Protein AF-A0A542YF50-F1 (afdb_monomer_lite)

Radius of gyration: 34.14 Å; chains: 1; bounding box: 87×31×97 Å

Sequence (195 aa):
MRNTECVEETNNENRAEIWAEWLQEMLDSKRWRQADLVNNSHGTVKRDRASKWLSGKESPSYRNAIVVANTLNVSHSSALRAAGFESDEIDQDHSRRLIAAQASIDNYVPPASAQRALAEFPDSILIGEILRRAHEREGVHPIKTLPAWGSLSNVVRD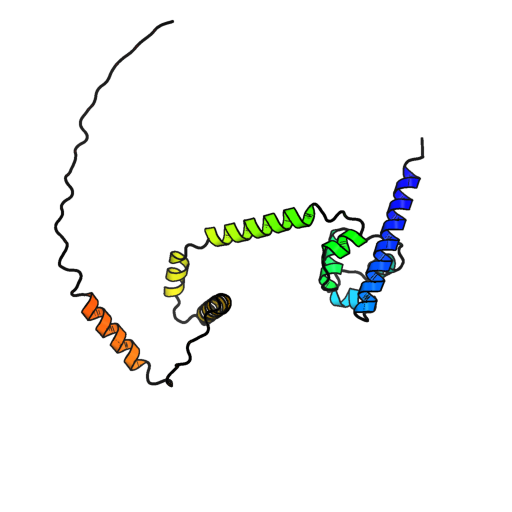IEDARERGSEATTKHAANEPRNITPGEIDGDQAGDDV

pLDDT: mean 70.31, std 21.18, range [35.34, 98.38]

Secondary structure (DSSP, 8-state):
---SHHHHHHHHHHHHHHHHHHHHHHHHHHT--HHHHHHHTTTSS-HHHHHHHHTTS-PPPHHHHHHHHHHHT--HHHHHHHTT---TTHHHHHHHHHHHHHHHHHHH--HHHHHHHHHT-TT-HHHHHHHHHHHHHTT-PPPS-------HHHHHHHHHHHHHHHHSSSSS----PPPP---------------

Structure (mmCIF, N/CA/C/O backbone):
data_AF-A0A542YF50-F1
#
_entry.id   AF-A0A542YF50-F1
#
loop_
_atom_site.group_PDB
_atom_site.id
_atom_site.type_symbol
_atom_site.label_atom_id
_atom_site.label_alt_id
_atom_site.label_comp_id
_atom_site.label_asym_id
_atom_site.label_entity_id
_atom_site.label_seq_id
_atom_site.pdbx_PDB_ins_code
_atom_site.Cartn_x
_atom_site.Cartn_y
_atom_site.Cartn_z
_atom_site.occupancy
_atom_site.B_iso_or_equiv
_atom_site.auth_seq_id
_atom_site.auth_comp_id
_atom_site.auth_asym_id
_atom_site.auth_atom_id
_atom_site.pdbx_PDB_model_num
ATOM 1 N N . MET A 1 1 ? 24.680 -5.815 29.681 1.00 46.00 1 MET A N 1
ATOM 2 C CA . MET A 1 1 ? 24.609 -5.273 28.308 1.00 46.00 1 MET A CA 1
ATOM 3 C C . MET A 1 1 ? 23.239 -5.627 27.723 1.00 46.00 1 MET A C 1
ATOM 5 O O . MET A 1 1 ? 23.108 -6.708 27.176 1.00 46.00 1 MET A O 1
ATOM 9 N N . ARG A 1 2 ? 22.206 -4.793 27.945 1.00 53.44 2 ARG A N 1
ATOM 10 C CA . ARG A 1 2 ? 20.807 -4.999 27.485 1.00 53.44 2 ARG A CA 1
ATOM 11 C C . ARG A 1 2 ? 20.154 -3.682 27.006 1.00 53.44 2 ARG A C 1
ATOM 13 O O . ARG A 1 2 ? 19.033 -3.384 27.384 1.00 53.44 2 ARG A O 1
ATOM 20 N N . ASN A 1 3 ? 20.878 -2.849 26.254 1.00 55.75 3 ASN A N 1
ATOM 21 C CA . ASN A 1 3 ? 20.379 -1.519 25.847 1.00 55.75 3 ASN A CA 1
ATOM 22 C C . ASN A 1 3 ? 20.051 -1.401 24.348 1.00 55.75 3 ASN A C 1
ATOM 24 O O . ASN A 1 3 ? 19.684 -0.320 23.905 1.00 55.75 3 ASN A O 1
ATOM 28 N N . THR A 1 4 ? 20.186 -2.472 23.563 1.00 58.19 4 THR A N 1
ATOM 29 C CA . THR A 1 4 ? 19.900 -2.440 22.118 1.00 58.19 4 THR A CA 1
ATOM 30 C C . THR A 1 4 ? 18.444 -2.758 21.777 1.00 58.19 4 THR A C 1
ATOM 32 O O . THR A 1 4 ? 17.965 -2.277 20.761 1.00 58.19 4 THR A O 1
ATOM 35 N N . GLU A 1 5 ? 17.708 -3.483 22.627 1.00 57.91 5 GLU A N 1
ATOM 36 C CA . GLU A 1 5 ? 16.314 -3.867 22.330 1.00 57.91 5 GLU A CA 1
ATOM 37 C C . GLU A 1 5 ? 15.330 -2.679 22.401 1.00 57.91 5 GLU A C 1
ATOM 39 O O . GLU A 1 5 ? 14.426 -2.590 21.579 1.00 57.91 5 GLU A O 1
ATOM 44 N N . CYS A 1 6 ? 15.541 -1.695 23.286 1.00 62.12 6 CYS A N 1
ATOM 45 C CA . CYS A 1 6 ? 14.585 -0.585 23.457 1.00 62.12 6 CYS A CA 1
ATOM 46 C C . CYS A 1 6 ? 14.560 0.437 22.300 1.00 62.12 6 CYS A C 1
ATOM 48 O O . CYS A 1 6 ? 13.598 1.193 22.165 1.00 62.12 6 CYS A O 1
ATOM 50 N N . VAL A 1 7 ? 15.625 0.523 21.495 1.00 63.97 7 VAL A N 1
ATOM 51 C CA . VAL A 1 7 ? 15.734 1.540 20.429 1.00 63.97 7 VAL A CA 1
ATOM 52 C C . VAL A 1 7 ? 15.082 1.061 19.127 1.00 63.97 7 VAL A C 1
ATOM 54 O O . VAL A 1 7 ? 14.561 1.865 18.358 1.00 63.97 7 VAL A O 1
ATOM 57 N N . GLU A 1 8 ? 15.070 -0.249 18.874 1.00 62.34 8 GLU A N 1
ATOM 58 C CA . GLU A 1 8 ? 14.445 -0.807 17.669 1.00 62.34 8 GLU A CA 1
ATOM 59 C C . GLU A 1 8 ? 12.913 -0.842 17.771 1.00 62.34 8 GLU A C 1
ATOM 61 O O . GLU A 1 8 ? 12.234 -0.576 16.776 1.00 62.34 8 GLU A O 1
ATOM 66 N N . GLU A 1 9 ? 12.358 -1.085 18.964 1.00 62.53 9 GLU A N 1
ATOM 67 C CA . GLU A 1 9 ? 10.904 -1.076 19.188 1.00 62.53 9 GLU A CA 1
ATOM 68 C C . GLU A 1 9 ? 10.288 0.304 18.933 1.00 62.53 9 GLU A C 1
ATOM 70 O O . GLU A 1 9 ? 9.330 0.414 18.171 1.00 62.53 9 GLU A O 1
ATOM 75 N N . THR A 1 10 ? 10.897 1.369 19.459 1.00 71.00 10 THR A N 1
ATOM 76 C CA . THR A 1 10 ? 10.400 2.746 19.282 1.00 71.00 10 THR A CA 1
ATOM 77 C C . THR A 1 10 ? 10.432 3.206 17.824 1.00 71.00 10 THR A C 1
ATOM 79 O O . THR A 1 10 ? 9.522 3.899 17.367 1.00 71.00 10 THR A O 1
ATOM 82 N N . ASN A 1 11 ? 11.435 2.782 17.050 1.00 78.19 11 ASN A N 1
ATOM 83 C CA . ASN A 1 11 ? 11.478 3.057 15.612 1.00 78.19 11 ASN A CA 1
ATOM 84 C C . ASN A 1 11 ? 10.393 2.299 14.837 1.00 78.19 11 ASN A C 1
ATOM 86 O O . ASN A 1 11 ? 9.858 2.822 13.859 1.00 78.19 11 ASN A O 1
ATOM 90 N N . ASN A 1 12 ? 10.065 1.072 15.240 1.00 76.81 12 ASN A N 1
ATOM 91 C CA . ASN A 1 12 ? 9.031 0.286 14.574 1.00 76.81 12 ASN A CA 1
ATOM 92 C C . ASN A 1 12 ? 7.617 0.791 14.904 1.00 76.81 12 ASN A C 1
ATOM 94 O O . ASN A 1 12 ? 6.776 0.870 14.011 1.00 76.81 12 ASN A O 1
ATOM 98 N N . GLU A 1 13 ? 7.374 1.186 16.155 1.00 81.12 13 GLU A N 1
ATOM 99 C CA . GLU A 1 13 ? 6.111 1.799 16.588 1.00 81.12 13 GLU A CA 1
ATOM 100 C C . GLU A 1 13 ? 5.836 3.094 15.818 1.00 81.12 13 GLU A C 1
ATOM 102 O O . GLU A 1 13 ? 4.790 3.223 15.185 1.00 81.12 13 GLU A O 1
ATOM 107 N N . ASN A 1 14 ? 6.826 3.985 15.735 1.00 89.88 14 ASN A N 1
ATOM 108 C CA . ASN A 1 14 ? 6.701 5.235 14.983 1.00 89.88 14 ASN A CA 1
ATOM 109 C C . ASN A 1 14 ? 6.416 4.982 13.484 1.00 89.88 14 ASN A C 1
ATOM 111 O O . ASN A 1 14 ? 5.566 5.625 12.872 1.00 89.88 14 ASN A O 1
ATOM 115 N N . ARG A 1 15 ? 7.052 3.966 12.878 1.00 93.12 15 ARG A N 1
ATOM 116 C CA . ARG A 1 15 ? 6.758 3.559 11.488 1.00 93.12 15 ARG A CA 1
ATOM 117 C C . ARG A 1 15 ? 5.344 3.016 11.308 1.00 93.12 15 ARG A C 1
ATOM 119 O O . ARG A 1 15 ? 4.746 3.215 10.251 1.00 93.12 15 ARG A O 1
ATOM 126 N N . ALA A 1 16 ? 4.837 2.267 12.281 1.00 95.38 16 ALA A N 1
ATOM 127 C CA . ALA A 1 16 ? 3.497 1.707 12.220 1.00 95.38 16 ALA A CA 1
ATOM 128 C C . ALA A 1 16 ? 2.427 2.803 12.350 1.00 95.38 16 ALA A C 1
ATOM 130 O O . ALA A 1 16 ? 1.430 2.747 11.631 1.00 95.38 16 ALA A O 1
ATOM 131 N N . GLU A 1 17 ? 2.659 3.819 13.185 1.00 96.38 17 GLU A N 1
ATOM 132 C CA . GLU A 1 17 ? 1.792 4.997 13.320 1.00 96.38 17 GLU A CA 1
ATOM 133 C C . GLU A 1 17 ? 1.748 5.830 12.033 1.00 96.38 17 GLU A C 1
ATOM 135 O O . GLU A 1 17 ? 0.664 6.048 11.491 1.00 96.38 17 GLU A O 1
ATOM 140 N N . ILE A 1 18 ? 2.908 6.192 11.467 1.00 96.25 18 ILE A N 1
ATOM 141 C CA . ILE A 1 18 ? 2.989 6.940 10.196 1.00 96.25 18 ILE A CA 1
ATOM 142 C C . ILE A 1 18 ? 2.253 6.197 9.073 1.00 96.25 18 ILE A C 1
ATOM 144 O O . ILE A 1 18 ? 1.510 6.792 8.288 1.00 96.25 18 ILE A O 1
ATOM 148 N N . TRP A 1 19 ? 2.435 4.876 8.992 1.00 97.56 19 TRP A N 1
ATOM 149 C CA . TRP A 1 19 ? 1.724 4.057 8.017 1.00 97.56 19 TRP A CA 1
ATOM 150 C C . TRP A 1 19 ? 0.209 4.051 8.250 1.00 97.56 19 TRP A C 1
ATOM 152 O O . TRP A 1 19 ? -0.553 4.115 7.283 1.00 97.56 19 TRP A O 1
ATOM 162 N N . ALA A 1 20 ? -0.235 3.950 9.506 1.00 98.19 20 ALA A N 1
ATOM 163 C CA . ALA A 1 20 ? -1.650 3.939 9.861 1.00 98.19 20 ALA A CA 1
ATOM 164 C C . ALA A 1 20 ? -2.341 5.241 9.449 1.00 98.19 20 ALA A C 1
ATOM 166 O O . ALA A 1 20 ? -3.394 5.195 8.812 1.00 98.19 20 ALA A O 1
ATOM 167 N N . GLU A 1 21 ? -1.720 6.381 9.761 1.00 98.19 21 GLU A N 1
ATOM 168 C CA . GLU A 1 21 ? -2.210 7.712 9.401 1.00 98.19 21 GLU A CA 1
ATOM 169 C C . GLU A 1 21 ? -2.311 7.875 7.884 1.00 98.19 21 GLU A C 1
ATOM 171 O O . GLU A 1 21 ? -3.377 8.211 7.365 1.00 98.19 21 GLU A O 1
ATOM 176 N N . TRP A 1 22 ? -1.238 7.543 7.159 1.00 98.00 22 TRP A N 1
ATOM 177 C CA . TRP A 1 22 ? -1.228 7.593 5.698 1.00 98.00 22 TRP A CA 1
ATOM 178 C C . TRP A 1 22 ? -2.305 6.689 5.086 1.00 98.00 22 TRP A C 1
ATOM 180 O O . TRP A 1 22 ? -3.036 7.094 4.180 1.00 98.00 22 TRP A O 1
ATOM 190 N N . LEU A 1 23 ? -2.440 5.454 5.580 1.00 98.25 23 LEU A N 1
ATOM 191 C CA . LEU A 1 23 ? -3.427 4.510 5.063 1.00 98.25 23 LEU A CA 1
ATOM 192 C C . LEU A 1 23 ? -4.853 5.010 5.315 1.00 98.25 23 LEU A C 1
ATOM 194 O O . LEU A 1 23 ? -5.699 4.899 4.426 1.00 98.25 23 LEU A O 1
ATOM 198 N N . GLN A 1 24 ? -5.115 5.566 6.497 1.00 98.38 24 GLN A N 1
ATOM 199 C CA . GLN A 1 24 ? -6.407 6.143 6.851 1.00 98.38 24 GLN A CA 1
ATOM 200 C C . GLN A 1 24 ? -6.750 7.321 5.928 1.00 98.38 24 GLN A C 1
ATOM 202 O O . GLN A 1 24 ? -7.829 7.328 5.337 1.00 98.38 24 GLN A O 1
ATOM 207 N N . GLU A 1 25 ? -5.809 8.242 5.702 1.00 98.31 25 GLU A N 1
ATOM 208 C CA . GLU A 1 25 ? -5.976 9.367 4.775 1.00 98.31 25 GLU A CA 1
ATOM 209 C C . GLU A 1 25 ? -6.315 8.891 3.352 1.00 98.31 25 GLU A C 1
ATOM 211 O O . GLU A 1 25 ? -7.252 9.387 2.715 1.00 98.31 25 GLU A O 1
ATOM 216 N N . MET A 1 26 ? -5.597 7.882 2.847 1.00 98.12 26 MET A N 1
ATOM 217 C CA . MET A 1 26 ? -5.843 7.344 1.508 1.00 98.12 26 MET A CA 1
ATOM 218 C C . MET A 1 26 ? -7.213 6.669 1.394 1.00 98.12 26 MET A C 1
ATOM 220 O O . MET A 1 26 ? -7.886 6.824 0.369 1.00 98.12 26 MET A O 1
ATOM 224 N N . LEU A 1 27 ? -7.656 5.950 2.429 1.00 98.00 27 LEU A N 1
ATOM 225 C CA . LEU A 1 27 ? -8.997 5.362 2.462 1.00 98.00 27 LEU A CA 1
ATOM 226 C C . LEU A 1 27 ? -10.080 6.443 2.515 1.00 98.00 27 LEU A C 1
ATOM 228 O O . LEU A 1 27 ? -11.036 6.380 1.737 1.00 98.00 27 LEU A O 1
ATOM 232 N N . ASP A 1 28 ? -9.901 7.466 3.346 1.00 98.31 28 ASP A N 1
ATOM 233 C CA . ASP A 1 28 ? -10.852 8.567 3.490 1.00 98.31 28 ASP A CA 1
ATOM 234 C C . ASP A 1 28 ? -10.979 9.382 2.197 1.00 98.31 28 ASP A C 1
ATOM 236 O O . ASP A 1 28 ? -12.096 9.693 1.770 1.00 98.31 28 ASP A O 1
ATOM 240 N N . SER A 1 29 ? -9.866 9.623 1.491 1.00 97.81 29 SER A N 1
ATOM 241 C CA . SER A 1 29 ? -9.861 10.313 0.190 1.00 97.81 29 SER A CA 1
ATOM 242 C C . SER A 1 29 ? -10.739 9.613 -0.859 1.00 97.81 29 SER A C 1
ATOM 244 O O . SER A 1 29 ? -11.371 10.260 -1.697 1.00 97.81 29 SER A O 1
ATOM 246 N N . LYS A 1 30 ? -10.839 8.280 -0.781 1.00 97.12 30 LYS A N 1
ATOM 247 C CA . LYS A 1 30 ? -11.660 7.439 -1.664 1.00 97.12 30 LYS A CA 1
ATOM 248 C C . LYS A 1 30 ? -13.022 7.097 -1.079 1.00 97.12 30 LYS A C 1
ATOM 250 O O . LYS A 1 30 ? -13.826 6.464 -1.765 1.00 97.12 30 LYS A O 1
ATOM 255 N N . ARG A 1 31 ? -13.292 7.504 0.166 1.00 97.88 31 ARG A N 1
ATOM 256 C CA . ARG A 1 31 ? -14.461 7.090 0.958 1.00 97.88 31 ARG A CA 1
ATOM 257 C C . ARG A 1 31 ? -14.561 5.569 1.097 1.00 97.88 31 ARG A C 1
ATOM 259 O O . ARG A 1 31 ? -15.655 5.005 1.080 1.00 97.88 31 ARG A O 1
ATOM 266 N N . TRP A 1 32 ? -13.416 4.904 1.186 1.00 98.06 32 TRP A N 1
ATOM 267 C CA . TRP A 1 32 ? -13.317 3.461 1.359 1.00 98.06 32 TRP A CA 1
ATOM 268 C C . TRP A 1 32 ? -13.301 3.097 2.837 1.00 98.06 32 TRP A C 1
ATOM 270 O O . TRP A 1 32 ? -12.718 3.784 3.669 1.00 98.06 32 TRP A O 1
ATOM 280 N N . ARG A 1 33 ? -13.919 1.968 3.168 1.00 97.69 33 ARG A N 1
ATOM 281 C CA . ARG A 1 33 ? -13.803 1.325 4.477 1.00 97.69 33 ARG A CA 1
ATOM 282 C C . ARG A 1 33 ? -12.674 0.298 4.439 1.00 97.69 33 ARG A C 1
ATOM 284 O O . ARG A 1 33 ? -12.287 -0.189 3.379 1.00 97.69 33 ARG A O 1
ATOM 291 N N . GLN A 1 34 ? -12.226 -0.155 5.610 1.00 97.38 34 GLN A N 1
ATOM 292 C CA . GLN A 1 34 ? -11.287 -1.283 5.720 1.00 97.38 34 GLN A CA 1
ATOM 293 C C . GLN A 1 34 ? -11.752 -2.521 4.922 1.00 97.38 34 GLN A C 1
ATOM 295 O O . GLN A 1 34 ? -10.937 -3.220 4.324 1.00 97.38 34 GLN A O 1
ATOM 300 N N . ALA A 1 35 ? -13.061 -2.799 4.904 1.00 97.50 35 ALA A N 1
ATOM 301 C CA . ALA A 1 35 ? -13.625 -3.913 4.140 1.00 97.50 35 ALA A CA 1
ATOM 302 C C . ALA A 1 35 ? -13.410 -3.753 2.626 1.00 97.50 35 ALA A C 1
ATOM 304 O O . ALA A 1 35 ? -13.146 -4.740 1.945 1.00 97.50 35 ALA A O 1
ATOM 305 N N . ASP A 1 36 ? -13.459 -2.523 2.114 1.00 98.12 36 ASP A N 1
ATOM 306 C CA . ASP A 1 36 ? -13.254 -2.242 0.695 1.00 98.12 36 ASP A CA 1
ATOM 307 C C . ASP A 1 36 ? -11.799 -2.484 0.300 1.00 98.12 36 ASP A C 1
ATOM 309 O O . ASP A 1 36 ? -11.551 -3.094 -0.735 1.00 98.12 36 ASP A O 1
ATOM 313 N N . LEU A 1 37 ? -10.834 -2.118 1.150 1.00 97.69 37 LEU A N 1
ATOM 314 C CA . LEU A 1 37 ? -9.423 -2.450 0.926 1.00 97.69 37 LEU A CA 1
ATOM 315 C C . LEU A 1 37 ? -9.212 -3.968 0.810 1.00 97.69 37 LEU A C 1
ATOM 317 O O . LEU A 1 37 ? -8.547 -4.443 -0.109 1.00 97.69 37 LEU A O 1
ATOM 321 N N . VAL A 1 38 ? -9.807 -4.740 1.723 1.00 97.88 38 VAL A N 1
ATOM 322 C CA . VAL A 1 38 ? -9.717 -6.209 1.715 1.00 97.88 38 VAL A CA 1
ATOM 323 C C . VAL A 1 38 ? -10.344 -6.782 0.441 1.00 97.88 38 VAL A C 1
ATOM 325 O O . VAL A 1 38 ? -9.711 -7.598 -0.233 1.00 97.88 38 VAL A O 1
ATOM 328 N N . ASN A 1 39 ? -11.542 -6.318 0.076 1.00 97.56 39 ASN A N 1
ATOM 329 C CA . ASN A 1 39 ? -12.275 -6.792 -1.099 1.00 97.56 39 ASN A CA 1
ATOM 330 C C . ASN A 1 39 ? -11.545 -6.461 -2.410 1.00 97.56 39 ASN A C 1
ATOM 332 O O . ASN A 1 39 ? -11.368 -7.342 -3.249 1.00 97.56 39 ASN A O 1
ATOM 336 N N . ASN A 1 40 ? -11.067 -5.223 -2.566 1.00 97.38 40 ASN A N 1
ATOM 337 C CA . ASN A 1 40 ? -10.375 -4.770 -3.778 1.00 97.38 40 ASN A CA 1
ATOM 338 C C . ASN A 1 40 ? -8.959 -5.350 -3.909 1.00 97.38 40 ASN A C 1
ATOM 340 O O . ASN A 1 40 ? -8.436 -5.448 -5.012 1.00 97.38 40 ASN A O 1
ATOM 344 N N . SER A 1 41 ? -8.345 -5.808 -2.813 1.00 96.19 41 SER A N 1
ATOM 345 C CA . SER A 1 41 ? -7.058 -6.519 -2.867 1.00 96.19 41 SER A CA 1
ATOM 346 C C . SER A 1 41 ? -7.167 -7.974 -3.356 1.00 96.19 41 SER A C 1
ATOM 348 O O . SER A 1 41 ? -6.165 -8.699 -3.365 1.00 96.19 41 SER A O 1
ATOM 350 N N . HIS A 1 42 ? -8.380 -8.440 -3.687 1.00 94.31 42 HIS A N 1
ATOM 351 C CA . HIS A 1 42 ? -8.681 -9.825 -4.066 1.00 94.31 42 HIS A CA 1
ATOM 352 C C . HIS A 1 42 ? -8.192 -10.860 -3.035 1.00 94.31 42 HIS A C 1
ATOM 354 O O . HIS A 1 42 ? -7.708 -11.935 -3.381 1.00 94.31 42 HIS A O 1
ATOM 360 N N . GLY A 1 43 ? -8.288 -10.526 -1.743 1.00 91.50 43 GLY A N 1
ATOM 361 C CA . GLY A 1 43 ? -7.873 -11.402 -0.642 1.00 91.50 43 GLY A CA 1
ATOM 362 C C . GLY A 1 43 ? -6.370 -11.407 -0.347 1.00 91.50 43 GLY A C 1
ATOM 363 O O . GLY A 1 43 ? -5.941 -12.079 0.593 1.00 91.50 43 GLY A O 1
ATOM 364 N N . THR A 1 44 ? -5.569 -10.633 -1.087 1.00 95.75 44 THR A N 1
ATOM 365 C CA . THR A 1 44 ? -4.133 -10.484 -0.808 1.00 95.75 44 THR A CA 1
ATOM 366 C C . THR A 1 44 ? -3.908 -9.803 0.543 1.00 95.75 44 THR A C 1
ATOM 368 O O . THR A 1 44 ? -3.054 -10.223 1.328 1.00 95.75 44 THR A O 1
ATOM 371 N N . VAL A 1 45 ? -4.713 -8.783 0.858 1.00 96.81 45 VAL A N 1
ATOM 372 C CA . VAL A 1 45 ? -4.720 -8.125 2.166 1.00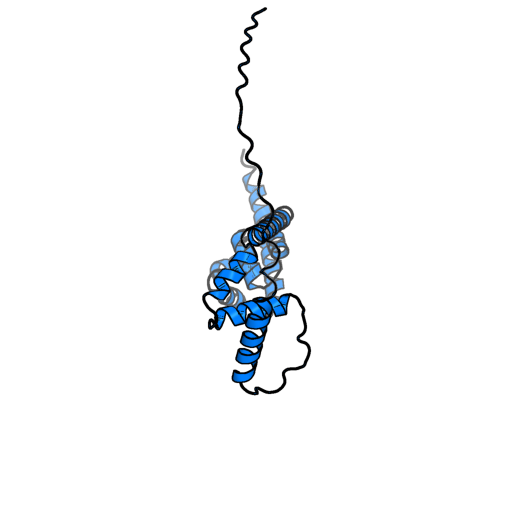 96.81 45 VAL A CA 1
ATOM 373 C C . VAL A 1 45 ? -5.782 -8.780 3.046 1.00 96.81 45 VAL A C 1
ATOM 375 O O . VAL A 1 45 ? -6.981 -8.663 2.808 1.00 96.81 45 VAL A O 1
ATOM 378 N N . LYS A 1 46 ? -5.345 -9.469 4.104 1.00 97.62 46 LYS A N 1
ATOM 379 C CA . LYS A 1 46 ? -6.251 -10.083 5.086 1.00 97.62 46 LYS A CA 1
ATOM 380 C C . LYS A 1 46 ? -6.855 -9.027 6.014 1.00 97.62 46 LYS A C 1
ATOM 382 O O . LYS A 1 46 ? -6.168 -8.095 6.425 1.00 97.62 46 LYS A O 1
ATOM 387 N N . ARG A 1 47 ? -8.106 -9.242 6.442 1.00 97.44 47 ARG A N 1
ATOM 388 C CA . ARG A 1 47 ? -8.832 -8.343 7.360 1.00 97.44 47 ARG A CA 1
ATOM 389 C C . ARG A 1 47 ? -8.076 -8.054 8.659 1.00 97.44 47 ARG A C 1
ATOM 391 O O . ARG A 1 47 ? -7.989 -6.894 9.042 1.00 97.44 47 ARG A O 1
ATOM 398 N N . ASP A 1 48 ? -7.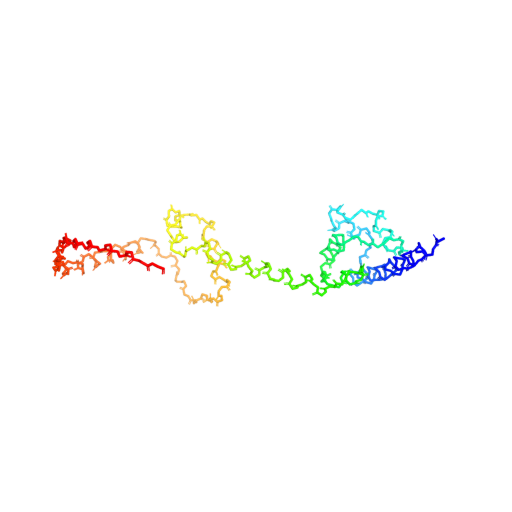526 -9.085 9.300 1.00 97.69 48 ASP A N 1
ATOM 399 C CA . ASP A 1 48 ? -6.756 -8.948 10.547 1.00 97.69 48 ASP A CA 1
ATOM 400 C C . ASP A 1 48 ? -5.546 -8.018 10.371 1.00 97.69 48 ASP A C 1
ATOM 402 O O . ASP A 1 48 ? -5.339 -7.095 11.153 1.00 97.69 48 ASP A O 1
ATOM 406 N N . ARG A 1 49 ? -4.808 -8.188 9.270 1.00 97.12 49 ARG A N 1
ATOM 407 C CA . ARG A 1 49 ? -3.645 -7.357 8.930 1.00 97.12 49 ARG A CA 1
ATOM 408 C C . ARG A 1 49 ? -4.033 -5.918 8.639 1.00 97.12 49 ARG A C 1
ATOM 410 O O . ARG A 1 49 ? -3.450 -5.015 9.222 1.00 97.12 49 ARG A O 1
ATOM 417 N N . ALA A 1 50 ? -5.068 -5.708 7.826 1.00 97.38 50 ALA A N 1
ATOM 418 C CA . ALA A 1 50 ? -5.597 -4.368 7.584 1.00 97.38 50 ALA A CA 1
ATOM 419 C C . ALA A 1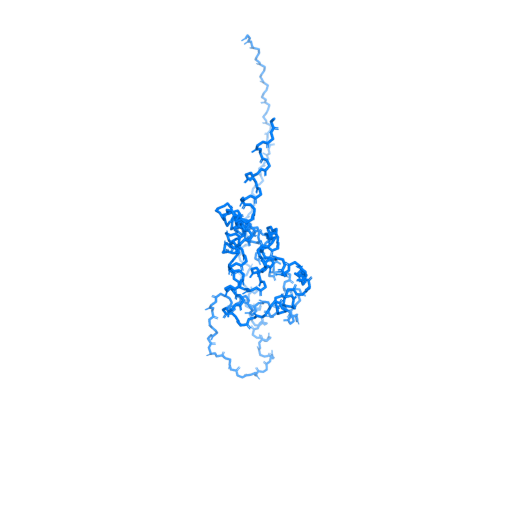 50 ? -6.016 -3.676 8.893 1.00 97.38 50 ALA A C 1
ATOM 421 O O . ALA A 1 50 ? -5.780 -2.486 9.059 1.00 97.38 50 ALA A O 1
ATOM 422 N N . SER A 1 51 ? -6.588 -4.428 9.842 1.00 98.06 51 SER A N 1
ATOM 423 C CA . SER A 1 51 ? -6.967 -3.896 11.154 1.00 98.06 51 SER A CA 1
ATOM 424 C C . SER A 1 51 ? -5.751 -3.473 11.974 1.00 98.06 51 SER A C 1
ATOM 426 O O . SER A 1 51 ? -5.777 -2.412 12.587 1.00 98.06 51 SER A O 1
ATOM 428 N N . LYS A 1 52 ? -4.697 -4.297 11.998 1.00 97.94 52 LYS A N 1
ATOM 429 C CA . LYS A 1 52 ? -3.458 -4.003 12.729 1.00 97.94 52 LYS A CA 1
ATOM 430 C C . LYS A 1 52 ? -2.749 -2.781 12.161 1.00 97.94 52 LYS A C 1
ATOM 432 O O . LYS A 1 52 ? -2.357 -1.914 12.938 1.00 97.94 52 LYS A O 1
ATOM 437 N N . TRP A 1 53 ? -2.678 -2.691 10.834 1.00 97.81 53 TRP A N 1
ATOM 438 C CA . TRP A 1 53 ? -2.116 -1.547 10.120 1.00 97.81 53 TRP A CA 1
ATOM 439 C C . TRP A 1 53 ? -2.859 -0.254 10.437 1.00 97.81 53 TRP A C 1
ATOM 441 O O . TRP A 1 53 ? -2.223 0.707 10.829 1.00 97.81 53 TRP A O 1
ATOM 451 N N . LEU A 1 54 ? -4.193 -0.242 10.358 1.00 97.75 54 LEU A N 1
ATOM 452 C CA . LEU A 1 54 ? -4.986 0.953 10.685 1.00 97.75 54 LEU A CA 1
ATOM 453 C C . LEU A 1 54 ? -4.917 1.343 12.165 1.00 97.75 54 LEU A C 1
ATOM 455 O O . LEU A 1 54 ? -5.114 2.500 12.506 1.00 97.75 54 LEU A O 1
ATOM 459 N N . SER A 1 55 ? -4.644 0.386 13.053 1.00 97.31 55 SER A N 1
ATOM 460 C CA . SER A 1 55 ? -4.470 0.662 14.482 1.00 97.31 55 SER A CA 1
ATOM 461 C C . SER A 1 55 ? -3.056 1.105 14.872 1.00 97.31 55 SER A C 1
ATOM 463 O O . SER A 1 55 ? -2.807 1.256 16.063 1.00 97.31 55 SER A O 1
ATOM 465 N N . GLY A 1 56 ? -2.123 1.216 13.918 1.00 96.75 56 GLY A N 1
ATOM 466 C CA . GLY A 1 56 ? -0.719 1.540 14.200 1.00 96.75 56 GLY A CA 1
ATOM 467 C C . GLY A 1 56 ? 0.047 0.451 14.957 1.00 96.75 56 GLY A C 1
ATOM 468 O O . GLY A 1 56 ? 1.118 0.702 15.485 1.00 96.75 56 GLY A O 1
ATOM 469 N N . LYS A 1 57 ? -0.479 -0.780 15.025 1.00 96.12 57 LYS A N 1
ATOM 470 C CA . LYS A 1 57 ? 0.145 -1.890 15.776 1.00 96.12 57 LYS A CA 1
ATOM 471 C C . LYS A 1 57 ? 1.169 -2.682 14.971 1.00 96.12 57 LYS A C 1
ATOM 473 O O . LYS A 1 57 ? 1.936 -3.451 15.539 1.00 96.12 57 LYS A O 1
ATOM 478 N N . GLU A 1 58 ? 1.112 -2.595 13.647 1.00 95.94 58 GLU A N 1
ATOM 479 C CA . GLU A 1 58 ? 1.989 -3.337 12.741 1.00 95.94 58 GLU A CA 1
ATOM 480 C C . GLU A 1 58 ? 2.322 -2.444 11.542 1.00 95.94 58 GLU A C 1
ATOM 482 O O . GLU A 1 58 ? 1.423 -1.861 10.937 1.00 95.94 58 GLU A O 1
ATOM 487 N N . SER A 1 59 ? 3.600 -2.372 11.171 1.00 94.62 59 SER A N 1
ATOM 488 C CA . SER A 1 59 ? 4.040 -1.781 9.905 1.00 94.62 59 SER A CA 1
ATOM 489 C C . SER A 1 59 ? 3.962 -2.833 8.784 1.00 94.62 59 SER A C 1
ATOM 491 O O . SER A 1 59 ? 4.229 -4.018 9.025 1.00 94.62 59 SER A O 1
ATOM 493 N N . PRO A 1 60 ? 3.570 -2.480 7.547 1.00 96.56 60 PRO A N 1
ATOM 494 C CA . PRO A 1 60 ? 3.495 -3.446 6.463 1.00 96.56 60 PRO A CA 1
ATOM 495 C C . PRO A 1 60 ? 4.897 -3.898 6.041 1.00 96.56 60 PRO A C 1
ATOM 497 O O . PRO A 1 60 ? 5.876 -3.156 6.081 1.00 96.56 60 PRO A O 1
ATOM 500 N N . SER A 1 61 ? 4.988 -5.118 5.516 1.00 95.69 61 SER A N 1
ATOM 501 C CA . SER A 1 61 ? 6.174 -5.507 4.757 1.00 95.69 61 SER A CA 1
ATOM 502 C C . SER A 1 61 ? 6.230 -4.758 3.425 1.00 95.69 61 SER A C 1
ATOM 504 O O . SER A 1 61 ? 5.195 -4.378 2.875 1.00 95.69 61 SER A O 1
ATOM 506 N N . TYR A 1 62 ? 7.428 -4.650 2.850 1.00 94.38 62 TYR A N 1
ATOM 507 C CA . TYR A 1 62 ? 7.661 -4.032 1.544 1.00 94.38 62 TYR A CA 1
ATOM 508 C C . TYR A 1 62 ? 6.660 -4.502 0.472 1.00 94.38 62 TYR A C 1
ATOM 510 O O . TYR A 1 62 ? 5.939 -3.712 -0.133 1.00 94.38 62 TYR A O 1
ATOM 518 N N . ARG A 1 63 ? 6.530 -5.826 0.300 1.00 95.44 63 ARG A N 1
ATOM 519 C CA . ARG A 1 63 ? 5.593 -6.429 -0.662 1.00 95.44 63 ARG A CA 1
ATOM 520 C C . ARG A 1 63 ? 4.144 -6.011 -0.404 1.00 95.44 63 ARG A C 1
ATOM 522 O O . ARG A 1 63 ? 3.401 -5.780 -1.352 1.00 95.44 63 ARG A O 1
ATOM 529 N N . ASN A 1 64 ? 3.734 -5.935 0.858 1.00 97.00 64 ASN A N 1
ATOM 530 C CA . ASN A 1 64 ? 2.371 -5.549 1.205 1.00 97.00 64 ASN A CA 1
ATOM 531 C C . ASN A 1 64 ? 2.114 -4.062 0.970 1.00 97.00 64 ASN A C 1
ATOM 533 O O . ASN A 1 64 ? 1.026 -3.726 0.516 1.00 97.00 64 ASN A O 1
ATOM 537 N N . ALA A 1 65 ? 3.099 -3.196 1.216 1.00 96.75 65 ALA A N 1
ATOM 538 C CA . ALA A 1 65 ? 2.995 -1.777 0.890 1.00 96.75 65 ALA A CA 1
ATOM 539 C C . ALA A 1 65 ? 2.745 -1.576 -0.616 1.00 96.75 65 ALA A C 1
ATOM 541 O O . ALA A 1 65 ? 1.839 -0.838 -0.991 1.00 96.75 65 ALA A O 1
ATOM 542 N N . ILE A 1 66 ? 3.444 -2.329 -1.478 1.00 96.00 66 ILE A N 1
ATOM 543 C CA . ILE A 1 66 ? 3.205 -2.328 -2.935 1.00 96.00 66 ILE A CA 1
ATOM 544 C C . ILE A 1 66 ? 1.798 -2.823 -3.290 1.00 96.00 66 ILE A C 1
ATOM 546 O O . ILE A 1 66 ? 1.111 -2.219 -4.113 1.00 96.00 66 ILE A O 1
ATOM 550 N N . VAL A 1 67 ? 1.339 -3.916 -2.673 1.00 97.12 67 VAL A N 1
ATOM 551 C CA . VAL A 1 67 ? -0.021 -4.437 -2.903 1.00 97.12 67 VAL A CA 1
ATOM 552 C C . VAL A 1 67 ? -1.073 -3.396 -2.525 1.00 97.12 67 VAL A C 1
ATOM 554 O O . VAL A 1 67 ? -2.020 -3.181 -3.281 1.00 97.12 67 VAL A O 1
ATOM 557 N N . VAL A 1 68 ? -0.910 -2.738 -1.377 1.00 97.69 68 VAL A N 1
ATOM 558 C CA . VAL A 1 68 ? -1.815 -1.682 -0.914 1.00 97.69 68 VAL A CA 1
ATOM 559 C C . VAL A 1 68 ? -1.777 -0.487 -1.868 1.00 97.69 68 VAL A C 1
ATOM 561 O O . VAL A 1 68 ? -2.839 -0.014 -2.263 1.00 97.69 68 VAL A O 1
ATOM 564 N N . ALA A 1 69 ? -0.593 -0.069 -2.324 1.00 96.94 69 ALA A N 1
ATOM 565 C CA . ALA A 1 69 ? -0.442 1.012 -3.297 1.00 96.94 69 ALA A CA 1
ATOM 566 C C . ALA A 1 69 ? -1.183 0.720 -4.612 1.00 96.94 69 ALA A C 1
ATOM 568 O O . ALA A 1 69 ? -1.963 1.547 -5.080 1.00 96.94 69 ALA A O 1
ATOM 569 N N . ASN A 1 70 ? -1.014 -0.488 -5.160 1.00 97.12 70 ASN A N 1
ATOM 570 C CA . ASN A 1 70 ? -1.731 -0.939 -6.355 1.00 97.12 70 ASN A CA 1
ATOM 571 C C . ASN A 1 70 ? -3.246 -0.975 -6.136 1.00 97.12 70 ASN A C 1
ATOM 573 O O . ASN A 1 70 ? -4.004 -0.506 -6.979 1.00 97.12 70 ASN A O 1
ATOM 577 N N . THR A 1 71 ? -3.685 -1.501 -4.990 1.00 97.62 71 THR A N 1
ATOM 578 C CA . THR A 1 71 ? -5.113 -1.609 -4.649 1.00 97.62 71 THR A CA 1
ATOM 579 C C . THR A 1 71 ? -5.762 -0.229 -4.541 1.00 97.62 71 THR A C 1
ATOM 581 O O . THR A 1 71 ? -6.887 -0.026 -4.989 1.00 97.62 71 THR A O 1
ATOM 584 N N . LEU A 1 72 ? -5.043 0.741 -3.974 1.00 96.69 72 LEU A N 1
ATOM 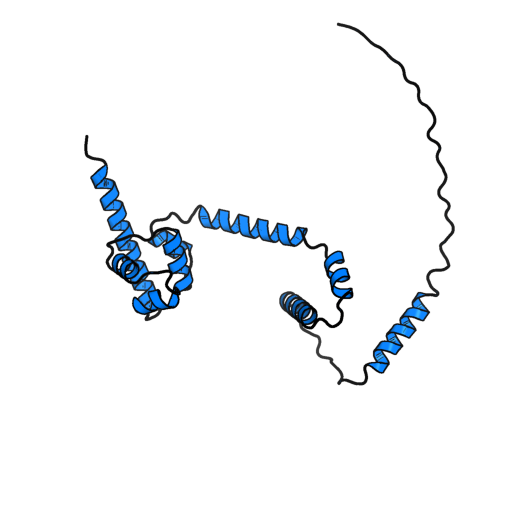585 C CA . LEU A 1 72 ? -5.486 2.126 -3.854 1.00 96.69 72 LEU A CA 1
ATOM 586 C C . LEU A 1 72 ? -5.214 2.944 -5.128 1.00 96.69 72 LEU A C 1
ATOM 588 O O . LEU A 1 72 ? -5.653 4.086 -5.211 1.00 96.69 72 LEU A O 1
ATOM 592 N N . ASN A 1 73 ? -4.542 2.398 -6.141 1.00 96.12 73 ASN A N 1
ATOM 593 C CA . ASN A 1 73 ? -4.104 3.141 -7.325 1.00 96.12 73 ASN A CA 1
ATOM 594 C C . ASN A 1 73 ? -3.353 4.444 -6.958 1.00 96.12 73 ASN A C 1
ATOM 596 O O . ASN A 1 73 ? -3.685 5.525 -7.445 1.00 96.12 73 ASN A O 1
ATOM 600 N N . VAL A 1 74 ? -2.391 4.335 -6.036 1.00 95.31 74 VAL A N 1
ATOM 601 C CA . VAL A 1 74 ? -1.484 5.415 -5.602 1.00 95.31 74 VAL A CA 1
ATOM 602 C C . VAL A 1 74 ? -0.036 5.050 -5.933 1.00 95.31 74 VAL A C 1
ATOM 604 O O . VAL A 1 74 ? 0.266 3.893 -6.235 1.00 95.31 74 VAL A O 1
ATOM 607 N N . SER A 1 75 ? 0.878 6.024 -5.891 1.00 93.69 75 SER A N 1
ATOM 608 C CA . SER A 1 75 ? 2.280 5.762 -6.224 1.00 93.69 75 SER A CA 1
ATOM 609 C C . SER A 1 75 ? 2.944 4.825 -5.210 1.00 93.69 75 SER A C 1
ATOM 611 O O . SER A 1 75 ? 2.727 4.918 -3.998 1.00 93.69 75 SER A O 1
ATOM 613 N N . HIS A 1 76 ? 3.799 3.927 -5.711 1.00 93.75 76 HIS A N 1
ATOM 614 C CA . HIS A 1 76 ? 4.562 3.003 -4.865 1.00 93.75 76 HIS A CA 1
ATOM 615 C C . HIS A 1 76 ? 5.500 3.760 -3.933 1.00 93.75 76 HIS A C 1
ATOM 617 O O . HIS A 1 76 ? 5.552 3.447 -2.751 1.00 93.75 76 HIS A O 1
ATOM 623 N N . SER A 1 77 ? 6.166 4.801 -4.434 1.00 91.56 77 SER A N 1
ATOM 624 C CA . SER A 1 77 ? 7.067 5.648 -3.650 1.00 91.56 77 SER A CA 1
ATOM 625 C C . SER A 1 77 ? 6.384 6.294 -2.442 1.00 91.56 77 SER A C 1
ATOM 627 O O . SER A 1 77 ? 6.969 6.343 -1.362 1.00 91.56 77 SER A O 1
ATOM 629 N N . SER A 1 78 ? 5.124 6.730 -2.579 1.00 94.12 78 SER A N 1
ATOM 630 C CA . SER A 1 78 ? 4.355 7.287 -1.459 1.00 94.12 78 SER A CA 1
ATOM 631 C C . SER A 1 78 ? 4.074 6.230 -0.390 1.00 94.12 78 SER A C 1
ATOM 633 O O . SER A 1 78 ? 4.357 6.466 0.784 1.00 94.12 78 SER A O 1
ATOM 635 N N . ALA A 1 79 ? 3.595 5.050 -0.795 1.00 95.06 79 ALA A N 1
ATOM 636 C CA . ALA A 1 79 ? 3.315 3.957 0.133 1.00 95.06 79 ALA A CA 1
ATOM 637 C C . ALA A 1 79 ? 4.591 3.432 0.815 1.00 95.06 79 ALA A C 1
ATOM 639 O O . ALA A 1 79 ? 4.607 3.187 2.017 1.00 95.06 79 ALA A O 1
ATOM 640 N N . LEU A 1 80 ? 5.685 3.280 0.067 1.00 94.38 80 LEU A N 1
ATOM 641 C CA . LEU A 1 80 ? 6.961 2.812 0.606 1.00 94.38 80 LEU A CA 1
ATOM 642 C C . LEU A 1 80 ? 7.545 3.796 1.616 1.00 94.38 80 LEU A C 1
ATOM 644 O O . LEU A 1 80 ? 7.962 3.370 2.691 1.00 94.38 80 LEU A O 1
ATOM 648 N N . ARG A 1 81 ? 7.490 5.098 1.317 1.00 92.94 81 ARG A N 1
ATOM 649 C CA . ARG A 1 81 ? 7.914 6.145 2.248 1.00 92.94 81 ARG A CA 1
ATOM 650 C C . ARG A 1 81 ? 7.093 6.114 3.535 1.00 92.94 81 ARG A C 1
ATOM 652 O O . ARG A 1 81 ? 7.677 6.148 4.612 1.00 92.94 81 ARG A O 1
ATOM 659 N N . ALA A 1 82 ? 5.768 5.992 3.434 1.00 94.81 82 ALA A N 1
ATOM 660 C CA . ALA A 1 82 ? 4.893 5.879 4.602 1.00 94.81 82 ALA A CA 1
ATOM 661 C C . ALA A 1 82 ? 5.184 4.617 5.432 1.00 94.81 82 ALA A C 1
ATOM 663 O O . ALA A 1 82 ? 5.116 4.639 6.654 1.00 94.81 82 ALA A O 1
ATOM 664 N N . ALA A 1 83 ? 5.572 3.521 4.779 1.00 94.88 83 ALA A N 1
ATOM 665 C CA . ALA A 1 83 ? 6.003 2.299 5.451 1.00 94.88 83 ALA A CA 1
ATOM 666 C C . ALA A 1 83 ? 7.447 2.372 6.004 1.00 94.88 83 ALA A C 1
ATOM 668 O O . ALA A 1 83 ? 7.935 1.405 6.597 1.00 94.88 83 ALA A O 1
ATOM 669 N N . GLY A 1 84 ? 8.149 3.496 5.827 1.00 94.00 84 GLY A N 1
ATOM 670 C CA . GLY A 1 84 ? 9.523 3.703 6.287 1.00 94.00 84 GLY A CA 1
ATOM 671 C C . GLY A 1 84 ? 10.580 2.973 5.454 1.00 94.00 84 GLY A C 1
ATOM 672 O O . GLY A 1 84 ? 11.634 2.628 5.983 1.00 94.00 84 GLY A O 1
ATOM 673 N N . PHE A 1 85 ? 10.298 2.682 4.183 1.00 91.06 85 PHE A N 1
ATOM 674 C CA . PHE A 1 85 ? 11.298 2.218 3.221 1.00 91.06 85 PHE A CA 1
ATOM 675 C C . PHE A 1 85 ? 11.815 3.423 2.426 1.00 91.06 85 PHE A C 1
ATOM 677 O O . PHE A 1 85 ? 11.027 4.152 1.818 1.00 91.06 85 PHE A O 1
ATOM 684 N N . GLU A 1 86 ? 13.131 3.645 2.432 1.00 78.75 86 GLU A N 1
ATOM 685 C CA . GLU A 1 86 ? 13.761 4.701 1.635 1.00 78.75 86 GLU A CA 1
ATOM 686 C C . GLU A 1 86 ? 13.533 4.421 0.142 1.00 78.75 86 GLU A C 1
ATOM 688 O O . GLU A 1 86 ? 13.875 3.364 -0.388 1.00 78.75 86 GLU A O 1
ATOM 693 N N . SER A 1 87 ? 12.862 5.360 -0.526 1.00 62.22 87 SER A N 1
ATOM 694 C CA . SER A 1 87 ? 12.367 5.208 -1.901 1.00 62.22 87 SER A CA 1
ATOM 695 C C . SER A 1 87 ? 13.441 5.465 -2.963 1.00 62.22 87 SER A C 1
ATOM 697 O O . SER A 1 87 ? 13.182 5.250 -4.148 1.00 62.22 87 SER A O 1
ATOM 699 N N . ASP A 1 88 ? 14.625 5.931 -2.565 1.00 58.25 88 ASP A N 1
ATOM 700 C CA . ASP A 1 88 ? 15.569 6.560 -3.491 1.00 58.25 88 ASP A CA 1
ATOM 701 C C . ASP A 1 88 ? 16.355 5.548 -4.343 1.00 58.25 88 ASP A C 1
ATOM 703 O O . ASP A 1 88 ? 16.756 5.868 -5.462 1.00 58.25 88 ASP A O 1
ATOM 707 N N . GLU A 1 89 ? 16.508 4.299 -3.889 1.00 52.97 89 GLU A N 1
ATOM 708 C CA . GLU A 1 89 ? 17.225 3.267 -4.658 1.00 52.97 89 GLU A CA 1
ATOM 709 C C . GLU A 1 89 ? 16.331 2.500 -5.645 1.00 52.97 89 GLU A C 1
ATOM 711 O O . GLU A 1 89 ? 16.799 2.006 -6.673 1.00 52.97 89 GLU A O 1
ATOM 716 N N . ILE A 1 90 ? 15.030 2.403 -5.375 1.00 55.19 90 ILE A N 1
ATOM 717 C CA . ILE A 1 90 ? 14.172 1.424 -6.058 1.00 55.19 90 ILE A CA 1
ATOM 718 C C . ILE A 1 90 ? 13.623 1.963 -7.381 1.00 55.19 90 ILE A C 1
ATOM 720 O O . ILE A 1 90 ? 13.551 1.222 -8.366 1.00 55.19 90 ILE A O 1
ATOM 724 N N . ASP A 1 91 ? 13.303 3.257 -7.442 1.00 55.50 91 ASP A N 1
ATOM 725 C CA . ASP A 1 91 ? 12.788 3.878 -8.666 1.00 55.50 91 ASP A CA 1
ATOM 726 C C . ASP A 1 91 ? 13.852 3.922 -9.775 1.00 55.50 91 ASP A C 1
ATOM 728 O O . ASP A 1 91 ? 13.527 3.772 -10.958 1.00 55.50 91 ASP A O 1
ATOM 732 N N . GLN A 1 92 ? 15.137 4.035 -9.420 1.00 59.94 92 GLN A N 1
ATOM 733 C CA . GLN A 1 92 ? 16.225 4.016 -10.402 1.00 59.94 92 GLN A CA 1
ATOM 734 C C . GLN A 1 92 ? 16.454 2.616 -10.975 1.00 59.94 92 GLN A C 1
ATOM 736 O O . GLN A 1 92 ? 16.617 2.464 -12.188 1.00 59.94 92 GLN A O 1
ATOM 741 N N . ASP A 1 93 ? 16.433 1.587 -10.128 1.00 60.41 93 ASP A N 1
ATOM 742 C CA . ASP A 1 93 ? 16.725 0.218 -10.549 1.00 60.41 93 ASP A CA 1
ATOM 743 C C . ASP A 1 93 ? 15.557 -0.401 -11.335 1.00 60.41 93 ASP A C 1
ATOM 745 O O . ASP A 1 93 ? 15.765 -1.076 -12.346 1.00 60.41 93 ASP A O 1
ATOM 749 N N . HIS A 1 94 ? 14.310 -0.102 -10.954 1.00 62.81 94 HIS A N 1
ATOM 750 C CA . HIS A 1 94 ? 13.134 -0.521 -11.719 1.00 62.81 94 HIS A CA 1
ATOM 751 C C . HIS A 1 94 ? 13.058 0.174 -13.085 1.00 62.81 94 HIS A C 1
ATOM 753 O O . HIS A 1 94 ? 12.849 -0.495 -14.100 1.00 62.81 94 HIS A O 1
ATOM 759 N N . SER A 1 95 ? 13.313 1.486 -13.137 1.00 63.47 95 SER A N 1
ATOM 760 C CA . SER A 1 95 ? 13.360 2.233 -14.401 1.00 63.47 95 SER A CA 1
ATOM 761 C C . SER A 1 95 ? 14.463 1.713 -15.322 1.00 63.47 95 SER A C 1
ATOM 763 O O . SER A 1 95 ? 14.225 1.503 -16.510 1.00 63.47 95 SER A O 1
ATOM 765 N N . ARG A 1 96 ? 15.650 1.404 -14.780 1.00 67.31 96 ARG A N 1
ATOM 766 C CA . ARG A 1 96 ? 16.734 0.764 -15.542 1.00 67.31 96 ARG A CA 1
ATOM 767 C C . ARG A 1 96 ? 16.330 -0.599 -16.092 1.00 67.31 96 ARG A C 1
ATOM 769 O O . ARG A 1 96 ? 16.620 -0.886 -17.249 1.00 67.31 96 ARG A O 1
ATOM 776 N N . ARG A 1 97 ? 15.630 -1.424 -15.306 1.00 72.81 97 ARG A N 1
ATOM 777 C CA . ARG A 1 97 ? 15.138 -2.737 -15.759 1.00 72.81 97 ARG A CA 1
ATOM 778 C C . ARG A 1 97 ? 14.067 -2.619 -16.839 1.00 72.81 97 ARG A C 1
ATOM 780 O O . ARG A 1 97 ? 14.103 -3.402 -17.779 1.00 72.81 97 ARG A O 1
ATOM 787 N N . LEU A 1 98 ? 13.157 -1.649 -16.746 1.00 74.75 98 LEU A N 1
ATOM 788 C CA . LEU A 1 98 ? 12.160 -1.397 -17.791 1.00 74.75 98 LEU A CA 1
ATOM 789 C C . LEU A 1 98 ? 12.805 -0.894 -19.086 1.00 74.75 98 LEU A C 1
ATOM 791 O O . LEU A 1 98 ? 12.466 -1.390 -20.155 1.00 74.75 98 LEU A O 1
ATOM 795 N N . ILE A 1 99 ? 13.781 0.014 -18.998 1.00 73.44 99 ILE A N 1
ATOM 796 C CA . ILE A 1 99 ? 14.548 0.488 -20.160 1.00 73.44 99 ILE A CA 1
ATOM 797 C C . ILE A 1 99 ? 15.335 -0.669 -20.794 1.00 73.44 99 ILE A C 1
ATOM 799 O O . ILE A 1 99 ? 15.312 -0.835 -22.011 1.00 73.44 99 ILE A O 1
ATOM 803 N N . ALA A 1 100 ? 15.985 -1.511 -19.986 1.00 71.75 100 ALA A N 1
ATOM 804 C CA . ALA A 1 100 ? 16.714 -2.681 -20.475 1.00 71.75 100 ALA A CA 1
ATOM 805 C C . ALA A 1 100 ? 15.782 -3.735 -21.100 1.00 71.75 100 ALA A C 1
ATOM 807 O O . ALA A 1 100 ? 16.118 -4.326 -22.127 1.00 71.75 100 ALA A O 1
ATOM 808 N N . ALA A 1 101 ? 14.602 -3.955 -20.515 1.00 72.38 101 ALA A N 1
ATOM 809 C CA . ALA A 1 101 ? 13.589 -4.849 -21.065 1.00 72.38 101 ALA A CA 1
ATOM 810 C C . ALA A 1 101 ? 13.032 -4.316 -22.393 1.00 72.38 101 ALA A C 1
ATOM 812 O O . ALA A 1 101 ? 12.918 -5.083 -23.345 1.00 72.38 101 ALA A O 1
ATOM 813 N N . GLN A 1 102 ? 12.766 -3.010 -22.490 1.00 70.06 102 GLN A N 1
ATOM 814 C CA . GLN A 1 102 ? 12.334 -2.371 -23.734 1.00 70.06 102 GLN A CA 1
ATOM 815 C C . GLN A 1 102 ? 13.403 -2.501 -24.826 1.00 70.06 102 GLN A C 1
ATOM 817 O O . GLN A 1 102 ? 13.109 -2.993 -25.910 1.00 70.06 102 GLN A O 1
ATOM 822 N N . ALA A 1 103 ? 14.663 -2.189 -24.511 1.00 67.81 103 ALA A N 1
ATOM 823 C CA . ALA A 1 103 ? 15.775 -2.363 -25.444 1.00 67.81 103 ALA A CA 1
ATOM 824 C C . ALA A 1 103 ? 15.968 -3.832 -25.867 1.00 67.81 103 ALA A C 1
ATOM 826 O O . ALA A 1 103 ? 16.403 -4.111 -26.982 1.00 67.81 103 ALA A O 1
ATOM 827 N N . SER A 1 104 ? 15.644 -4.789 -24.994 1.00 69.31 104 SER A N 1
ATOM 828 C CA . SER A 1 104 ? 15.698 -6.216 -25.330 1.00 69.31 104 SER A CA 1
ATOM 829 C C . SER A 1 104 ? 14.576 -6.620 -26.288 1.00 69.31 104 SER A C 1
ATOM 831 O O . SER A 1 104 ? 14.824 -7.406 -27.196 1.00 69.31 104 SER A O 1
ATOM 833 N N . ILE A 1 105 ? 13.370 -6.065 -26.127 1.00 63.69 105 ILE A N 1
ATOM 834 C CA . ILE A 1 105 ? 12.231 -6.285 -27.034 1.00 63.69 105 ILE A CA 1
ATOM 835 C C . ILE A 1 105 ? 12.534 -5.714 -28.424 1.00 63.69 105 ILE A C 1
ATOM 837 O O . ILE A 1 105 ? 12.339 -6.411 -29.420 1.00 63.69 105 ILE A O 1
ATOM 841 N N . ASP A 1 106 ? 13.085 -4.500 -28.484 1.00 59.19 106 ASP A N 1
ATOM 842 C CA . ASP A 1 106 ? 13.431 -3.832 -29.744 1.00 59.19 106 ASP A CA 1
ATOM 843 C C . ASP A 1 106 ? 14.540 -4.580 -30.511 1.00 59.19 106 ASP A C 1
ATOM 845 O O . ASP A 1 106 ? 14.562 -4.579 -31.740 1.00 59.19 106 ASP A O 1
ATOM 849 N N . ASN A 1 107 ? 15.428 -5.285 -29.799 1.00 60.19 107 ASN A N 1
ATOM 850 C CA . ASN A 1 107 ? 16.477 -6.113 -30.401 1.00 60.19 107 ASN A CA 1
ATOM 851 C C . ASN A 1 107 ? 16.016 -7.532 -30.796 1.00 60.19 107 ASN A C 1
ATOM 853 O O . ASN A 1 107 ? 16.674 -8.165 -31.621 1.00 60.19 107 ASN A O 1
ATOM 857 N N . TYR A 1 108 ? 14.918 -8.055 -30.232 1.00 55.53 108 TYR A N 1
ATOM 858 C CA . TYR A 1 108 ? 14.479 -9.443 -30.466 1.00 55.53 108 TYR A CA 1
ATOM 859 C C . TYR A 1 108 ? 13.480 -9.617 -31.616 1.00 55.53 108 TYR A C 1
ATOM 861 O O . TYR A 1 108 ? 13.230 -10.750 -32.031 1.00 55.53 108 TYR A O 1
ATOM 869 N N . VAL A 1 109 ? 12.917 -8.535 -32.161 1.00 54.81 109 VAL A N 1
ATOM 870 C CA . VAL A 1 109 ? 12.009 -8.610 -33.314 1.00 54.81 109 VAL A CA 1
ATOM 871 C C . VAL A 1 109 ? 12.651 -7.930 -34.522 1.00 54.81 109 VAL A C 1
ATOM 873 O O . VAL A 1 109 ? 12.470 -6.731 -34.720 1.00 54.81 109 VAL A O 1
ATOM 876 N N . PRO A 1 110 ? 13.365 -8.669 -35.392 1.00 54.12 110 PRO A N 1
ATOM 877 C CA . PRO A 1 110 ? 13.720 -8.137 -36.695 1.00 54.12 110 PRO A CA 1
ATOM 878 C C . PRO A 1 110 ? 12.416 -7.820 -37.454 1.00 54.12 110 PRO A C 1
ATOM 880 O O . PRO A 1 110 ? 11.580 -8.722 -37.624 1.00 54.12 110 PRO A O 1
ATOM 883 N N . PRO A 1 111 ? 12.223 -6.582 -37.952 1.00 55.41 111 PRO A N 1
ATOM 884 C CA . PRO A 1 111 ? 11.008 -6.179 -38.671 1.00 55.41 111 PRO A CA 1
ATOM 885 C C . PRO A 1 111 ? 10.667 -7.118 -39.839 1.00 55.41 111 PRO A C 1
ATOM 887 O O . PRO A 1 111 ? 9.503 -7.390 -40.131 1.00 55.41 111 PRO A O 1
ATOM 890 N N . ALA A 1 112 ? 11.701 -7.684 -40.468 1.00 53.03 112 ALA A N 1
ATOM 891 C CA . ALA A 1 112 ? 11.588 -8.572 -41.619 1.00 53.03 112 ALA A CA 1
ATOM 892 C C . ALA A 1 112 ? 11.029 -9.972 -41.287 1.00 53.03 112 ALA A C 1
ATOM 894 O O . ALA A 1 112 ? 10.367 -10.582 -42.127 1.00 53.03 112 ALA A O 1
ATOM 895 N N . SER A 1 113 ? 11.266 -10.497 -40.078 1.00 54.66 113 SER A N 1
ATOM 896 C CA . SER A 1 113 ? 10.758 -11.816 -39.661 1.00 54.66 113 SER A CA 1
ATOM 897 C C . SER A 1 113 ? 9.305 -11.768 -39.203 1.00 54.66 113 SER A C 1
ATOM 899 O O . SER A 1 113 ? 8.559 -12.702 -39.486 1.00 54.66 113 SER A O 1
ATOM 901 N N . ALA A 1 114 ? 8.875 -10.663 -38.583 1.00 54.62 114 ALA A N 1
ATOM 902 C CA . ALA A 1 114 ? 7.463 -10.441 -38.294 1.00 54.62 114 ALA A CA 1
ATOM 903 C C . ALA A 1 114 ? 6.665 -10.344 -39.603 1.00 54.62 114 ALA A C 1
ATOM 905 O O . ALA A 1 114 ? 5.703 -11.077 -39.781 1.00 54.62 114 ALA A O 1
ATOM 906 N N . GLN A 1 115 ? 7.111 -9.547 -40.581 1.00 54.22 115 GLN A N 1
ATOM 907 C CA . GLN A 1 115 ? 6.413 -9.413 -41.869 1.00 54.22 115 GLN A CA 1
ATOM 908 C C . GLN A 1 115 ? 6.317 -10.725 -42.669 1.00 54.22 115 GLN A C 1
ATOM 910 O O . GLN A 1 115 ? 5.281 -10.979 -43.279 1.00 54.22 115 GLN A O 1
ATOM 915 N N . ARG A 1 116 ? 7.343 -11.591 -42.639 1.00 54.56 116 ARG A N 1
ATOM 916 C CA . ARG A 1 116 ? 7.271 -12.924 -43.272 1.00 54.56 116 ARG A CA 1
ATOM 917 C C . ARG A 1 116 ? 6.325 -13.882 -42.552 1.00 54.56 116 ARG A C 1
ATOM 919 O O . ARG A 1 116 ? 5.535 -14.533 -43.222 1.00 54.56 116 ARG A O 1
ATOM 926 N N . ALA A 1 117 ? 6.366 -13.941 -41.221 1.00 53.09 117 ALA A N 1
ATOM 927 C CA . ALA A 1 117 ? 5.453 -14.785 -40.446 1.00 53.09 117 ALA A CA 1
ATOM 928 C C . ALA A 1 117 ? 3.987 -14.323 -40.571 1.00 53.09 117 ALA A C 1
ATOM 930 O O . ALA A 1 117 ? 3.067 -15.134 -40.533 1.00 53.09 117 ALA A O 1
ATOM 931 N N . LEU A 1 118 ? 3.760 -13.020 -40.767 1.00 52.44 118 LEU A N 1
ATOM 932 C CA . LEU A 1 118 ? 2.432 -12.441 -40.997 1.00 52.44 118 LEU A CA 1
ATOM 933 C C . LEU A 1 118 ? 1.896 -12.728 -42.414 1.00 52.44 118 LEU A C 1
ATOM 935 O O . LEU A 1 118 ? 0.683 -12.761 -42.600 1.00 52.44 118 LEU A O 1
ATOM 939 N N . ALA A 1 119 ? 2.769 -12.976 -43.398 1.00 54.44 119 ALA A N 1
ATOM 940 C CA . ALA A 1 119 ? 2.376 -13.344 -44.762 1.00 54.44 119 ALA A CA 1
ATOM 941 C C . ALA A 1 119 ? 1.889 -14.804 -44.891 1.00 54.44 119 ALA A C 1
ATOM 943 O O . ALA A 1 119 ? 1.176 -15.123 -45.839 1.00 54.44 119 ALA A O 1
ATOM 944 N N . GLU A 1 120 ? 2.237 -15.681 -43.943 1.00 55.19 120 GLU A N 1
ATOM 945 C CA . GLU A 1 120 ? 1.769 -17.079 -43.901 1.00 55.19 120 GLU A CA 1
ATOM 946 C C . GLU A 1 120 ? 0.320 -17.229 -43.405 1.00 55.19 120 GLU A C 1
ATOM 948 O O . GLU A 1 120 ? -0.298 -18.268 -43.633 1.00 55.19 120 GLU A O 1
ATOM 953 N N . PHE A 1 121 ? -0.255 -16.199 -42.770 1.00 53.19 121 PHE A N 1
ATOM 954 C CA . PHE A 1 121 ? -1.605 -16.248 -42.192 1.00 53.19 121 PHE A CA 1
ATOM 955 C C . PHE A 1 121 ? -2.441 -15.010 -42.569 1.00 53.19 121 PHE A C 1
ATOM 957 O O . PHE A 1 121 ? -2.798 -14.219 -41.689 1.00 53.19 121 PHE A O 1
ATOM 964 N N . PRO A 1 122 ? -2.780 -14.835 -43.862 1.00 54.69 122 PRO A N 1
ATOM 965 C CA . PRO A 1 122 ? -3.428 -13.623 -44.374 1.00 54.69 122 PRO A CA 1
ATOM 966 C C . PRO A 1 122 ? -4.828 -13.363 -43.791 1.00 54.69 122 PRO A C 1
ATOM 968 O O . PRO A 1 122 ? -5.245 -12.211 -43.708 1.00 54.69 122 PRO A O 1
ATOM 971 N N . ASP A 1 123 ? -5.521 -14.404 -43.319 1.00 55.25 123 ASP A N 1
ATOM 972 C CA . ASP A 1 123 ? -6.908 -14.314 -42.833 1.00 55.25 123 ASP A CA 1
ATOM 973 C C . ASP A 1 123 ? -7.028 -14.214 -41.301 1.00 55.25 123 ASP A C 1
ATOM 975 O O . ASP A 1 123 ? -8.125 -14.263 -40.735 1.00 55.25 123 ASP A O 1
ATOM 979 N N . SER A 1 124 ? -5.909 -14.094 -40.581 1.00 53.34 124 SER A N 1
ATOM 980 C CA . SER A 1 124 ? -5.947 -14.033 -39.120 1.00 53.34 124 SER A CA 1
ATOM 981 C C . SER A 1 124 ? -6.446 -12.668 -38.638 1.00 53.34 124 SER A C 1
ATOM 983 O O . SER A 1 124 ? -5.709 -11.682 -38.584 1.00 53.34 124 SER A O 1
ATOM 985 N N . ILE A 1 125 ? -7.708 -12.630 -38.201 1.00 57.78 125 ILE A N 1
ATOM 986 C CA . ILE A 1 125 ? -8.356 -11.469 -37.561 1.00 57.78 125 ILE A CA 1
ATOM 987 C C . ILE A 1 125 ? -7.504 -10.913 -36.404 1.00 57.78 125 ILE A C 1
ATOM 989 O O . ILE A 1 125 ? -7.448 -9.705 -36.177 1.00 57.78 125 ILE A O 1
ATOM 993 N N . LEU A 1 126 ? -6.797 -11.796 -35.696 1.00 54.25 126 LEU A N 1
ATOM 994 C CA . LEU A 1 126 ? -5.933 -11.455 -34.568 1.00 54.25 126 LEU A CA 1
ATOM 995 C C . LEU A 1 126 ? -4.707 -10.640 -35.009 1.00 54.25 126 LEU A C 1
ATOM 997 O O . LEU A 1 126 ? -4.312 -9.703 -34.320 1.00 54.25 126 LEU A O 1
ATOM 1001 N N . ILE A 1 127 ? -4.154 -10.946 -36.184 1.00 57.75 127 ILE A N 1
ATOM 1002 C CA . ILE A 1 127 ? -3.048 -10.200 -36.794 1.00 57.75 127 ILE A CA 1
ATOM 1003 C C . ILE A 1 127 ? -3.520 -8.824 -37.278 1.00 57.75 127 ILE A C 1
ATOM 1005 O O . ILE A 1 127 ? -2.857 -7.822 -37.004 1.00 57.75 127 ILE A O 1
ATOM 1009 N N . GLY A 1 128 ? -4.687 -8.755 -37.926 1.00 58.91 128 GLY A N 1
ATOM 1010 C CA . GLY A 1 128 ? -5.280 -7.484 -38.353 1.00 58.91 128 GLY A CA 1
ATOM 1011 C C . GLY A 1 128 ? -5.523 -6.529 -37.180 1.00 58.91 128 GLY A C 1
ATOM 1012 O O . GLY A 1 128 ? -5.232 -5.339 -37.270 1.00 58.91 128 GLY A O 1
ATOM 1013 N N . GLU A 1 129 ? -5.970 -7.059 -36.041 1.00 61.56 129 GLU A N 1
ATOM 1014 C CA . GLU A 1 129 ? -6.205 -6.277 -34.826 1.00 61.56 129 GLU A CA 1
ATOM 1015 C C . GLU A 1 129 ? -4.900 -5.828 -34.140 1.00 61.56 129 GLU A C 1
ATOM 1017 O O . GLU A 1 129 ? -4.830 -4.711 -33.622 1.00 61.56 129 GLU A O 1
ATOM 1022 N N . ILE A 1 130 ? -3.843 -6.650 -34.165 1.00 61.38 130 ILE A N 1
ATOM 1023 C CA . ILE A 1 130 ? -2.513 -6.266 -33.660 1.00 61.38 130 ILE A CA 1
ATOM 1024 C C . ILE A 1 130 ? -1.917 -5.144 -34.519 1.00 61.38 130 ILE A C 1
ATOM 1026 O O . ILE A 1 130 ? -1.428 -4.157 -33.969 1.00 61.38 130 ILE A O 1
ATOM 1030 N N . LEU A 1 131 ? -2.011 -5.250 -35.848 1.00 59.19 131 LEU A N 1
ATOM 1031 C CA . LEU A 1 131 ? -1.544 -4.212 -36.771 1.00 59.19 131 LEU A CA 1
ATOM 1032 C C . LEU A 1 131 ? -2.356 -2.921 -36.632 1.00 59.19 131 LEU A C 1
ATOM 1034 O O . LEU A 1 131 ? -1.768 -1.843 -36.576 1.00 59.19 131 LEU A O 1
ATOM 1038 N N . ARG A 1 132 ? -3.685 -3.011 -36.480 1.00 65.56 132 ARG A N 1
ATOM 1039 C CA . ARG A 1 132 ? -4.546 -1.847 -36.212 1.00 65.56 132 ARG A CA 1
ATOM 1040 C C . ARG A 1 132 ? -4.117 -1.116 -34.939 1.00 65.56 132 ARG A C 1
ATOM 1042 O O . ARG A 1 132 ? -3.941 0.098 -34.961 1.00 65.56 132 ARG A O 1
ATOM 1049 N N . ARG A 1 133 ? -3.892 -1.846 -33.842 1.00 62.09 133 ARG A N 1
ATOM 1050 C CA . ARG A 1 133 ? -3.457 -1.261 -32.560 1.00 62.09 133 ARG A CA 1
ATOM 1051 C C . ARG A 1 133 ? -2.038 -0.702 -32.607 1.00 62.09 133 ARG A C 1
ATOM 1053 O O . ARG A 1 133 ? -1.770 0.290 -31.935 1.00 62.09 133 ARG A O 1
ATOM 1060 N N . ALA A 1 134 ? -1.138 -1.323 -33.369 1.00 58.59 134 ALA A N 1
ATOM 1061 C CA . ALA A 1 134 ? 0.204 -0.794 -33.599 1.00 58.59 134 ALA A CA 1
ATOM 1062 C C . ALA A 1 134 ? 0.144 0.531 -34.379 1.00 58.59 134 ALA A C 1
ATOM 1064 O O . ALA A 1 134 ? 0.758 1.510 -33.970 1.00 58.59 134 ALA A O 1
ATOM 1065 N N . HIS A 1 135 ? -0.690 0.602 -35.418 1.00 54.25 135 HIS A N 1
ATOM 1066 C CA . HIS A 1 135 ? -0.875 1.807 -36.228 1.00 54.25 135 HIS A CA 1
ATOM 1067 C C . HIS A 1 135 ? -1.559 2.952 -35.456 1.00 54.25 135 HIS A C 1
ATOM 1069 O O . HIS A 1 135 ? -1.176 4.112 -35.583 1.00 54.25 135 HIS A O 1
ATOM 1075 N N . GLU A 1 136 ? -2.524 2.634 -34.585 1.00 56.56 136 GLU A N 1
ATOM 1076 C CA . GLU A 1 136 ? -3.172 3.606 -33.689 1.00 56.56 136 GLU A CA 1
ATOM 1077 C C . GLU A 1 136 ? -2.219 4.167 -32.622 1.00 56.56 136 GLU A C 1
ATOM 1079 O O . GLU A 1 136 ? -2.375 5.313 -32.200 1.00 56.56 136 GLU A O 1
ATOM 1084 N N . ARG A 1 137 ? -1.211 3.389 -32.202 1.00 54.62 137 ARG A N 1
ATOM 1085 C CA . ARG A 1 137 ? -0.167 3.838 -31.267 1.00 54.62 137 ARG A CA 1
ATOM 1086 C C . ARG A 1 137 ? 0.857 4.774 -31.909 1.00 54.62 137 ARG A C 1
ATOM 1088 O O . ARG A 1 137 ? 1.398 5.619 -31.204 1.00 54.62 137 ARG A O 1
ATOM 1095 N N . GLU A 1 138 ? 1.095 4.659 -33.213 1.00 50.41 138 GLU A N 1
ATOM 1096 C CA . GLU A 1 138 ? 2.031 5.515 -33.961 1.00 50.41 138 GLU A CA 1
ATOM 1097 C C . GLU A 1 138 ? 1.424 6.865 -34.398 1.00 50.41 138 GLU A C 1
ATOM 1099 O O . GLU A 1 138 ? 2.100 7.676 -35.026 1.00 50.41 138 GLU A O 1
ATOM 1104 N N . GLY A 1 139 ? 0.168 7.159 -34.037 1.00 43.97 139 GLY A N 1
ATOM 1105 C CA . GLY A 1 139 ? -0.430 8.487 -34.234 1.00 43.97 139 GLY A CA 1
ATOM 1106 C C . GLY A 1 139 ? -0.744 8.851 -35.690 1.00 43.97 139 GLY A C 1
ATOM 1107 O O . GLY A 1 139 ? -0.987 10.021 -35.992 1.00 43.97 139 GLY A O 1
ATOM 1108 N N . VAL A 1 140 ? -0.777 7.878 -36.604 1.00 46.19 140 VAL A N 1
ATOM 1109 C CA . VAL A 1 140 ? -1.174 8.110 -37.997 1.00 46.19 140 VAL A CA 1
ATOM 1110 C C . VAL A 1 140 ? -2.702 8.105 -38.082 1.00 46.19 140 VAL A C 1
ATOM 1112 O O . VAL A 1 140 ? -3.350 7.061 -38.073 1.00 46.19 140 VAL A O 1
ATOM 1115 N N . HIS A 1 141 ? -3.309 9.291 -38.143 1.00 38.03 141 HIS A N 1
ATOM 1116 C CA . HIS A 1 141 ? -4.738 9.413 -38.423 1.00 38.03 141 HIS A CA 1
ATOM 1117 C C . HIS A 1 141 ? -5.051 8.879 -39.832 1.00 38.03 141 HIS A C 1
ATOM 1119 O O . HIS A 1 141 ? -4.393 9.292 -40.791 1.00 38.03 141 HIS A O 1
ATOM 1125 N N . PRO A 1 142 ? -6.078 8.026 -40.008 1.00 42.00 142 PRO A N 1
ATOM 1126 C CA . PRO A 1 142 ? -6.467 7.585 -41.336 1.00 42.00 142 PRO A CA 1
ATOM 1127 C C . PRO A 1 142 ? -7.012 8.776 -42.128 1.00 42.00 142 PRO A C 1
ATOM 1129 O O . PRO A 1 142 ? -7.976 9.435 -41.723 1.00 42.00 142 PRO A O 1
ATOM 1132 N N . ILE A 1 143 ? -6.399 9.041 -43.283 1.00 37.56 143 ILE A N 1
ATOM 1133 C CA . ILE A 1 143 ? -6.976 9.896 -44.316 1.00 37.56 143 ILE A CA 1
ATOM 1134 C C . ILE A 1 143 ? -8.364 9.332 -44.638 1.00 37.56 143 ILE A C 1
ATOM 1136 O O . ILE A 1 143 ? -8.514 8.190 -45.072 1.00 37.56 143 ILE A O 1
ATOM 1140 N N . LYS A 1 144 ? -9.392 10.148 -44.389 1.00 46.16 144 LYS A N 1
ATOM 1141 C CA . LYS A 1 144 ? -10.766 9.922 -44.837 1.00 46.16 144 LYS A CA 1
ATOM 1142 C C . LYS A 1 144 ? -10.786 9.763 -46.356 1.00 46.16 144 LYS A C 1
ATOM 1144 O O . LYS A 1 144 ? -10.913 10.758 -47.051 1.00 46.16 144 LYS A O 1
ATOM 1149 N N . THR A 1 145 ? -10.750 8.532 -46.841 1.00 41.38 145 THR A N 1
ATOM 1150 C CA . THR A 1 145 ? -11.391 8.107 -48.093 1.00 41.38 145 THR A CA 1
ATOM 1151 C C . THR A 1 145 ? -11.405 6.584 -48.125 1.00 41.38 145 THR A C 1
ATOM 1153 O O . THR A 1 145 ? -10.502 5.955 -48.664 1.00 41.38 145 THR A O 1
ATOM 1156 N N . LEU A 1 146 ? -12.446 5.979 -47.559 1.00 35.34 146 LEU A N 1
ATOM 1157 C CA . LEU A 1 146 ? -12.926 4.700 -48.069 1.00 35.34 146 LEU A CA 1
ATOM 1158 C C . LEU A 1 146 ? -14.051 5.035 -49.055 1.00 35.34 146 LEU A C 1
ATOM 1160 O O . LEU A 1 146 ? -15.098 5.506 -48.602 1.00 35.34 146 LEU A O 1
ATOM 1164 N N . PRO A 1 147 ? -13.890 4.846 -50.378 1.00 39.81 147 PRO A N 1
ATOM 1165 C CA . PRO A 1 147 ? -15.057 4.656 -51.213 1.00 39.81 147 PRO A CA 1
ATOM 1166 C C . PRO A 1 147 ? -15.682 3.304 -50.850 1.00 39.81 147 PRO A C 1
ATOM 1168 O O . PRO A 1 147 ? -14.999 2.349 -50.476 1.00 39.81 147 PRO A O 1
ATOM 1171 N N . ALA A 1 148 ? -17.011 3.280 -50.899 1.00 43.84 148 ALA A N 1
ATOM 1172 C CA . ALA A 1 148 ? -17.846 2.139 -50.574 1.00 43.84 148 ALA A CA 1
ATOM 1173 C C . ALA A 1 148 ? -17.366 0.858 -51.268 1.00 43.84 148 ALA A C 1
ATOM 1175 O O . ALA A 1 148 ? -16.853 0.889 -52.384 1.00 43.84 148 ALA A O 1
ATOM 1176 N N . TRP A 1 149 ? -17.574 -0.258 -50.574 1.00 51.22 149 TRP A N 1
ATOM 1177 C CA . TRP A 1 149 ? -17.219 -1.620 -50.949 1.00 51.22 149 TRP A CA 1
ATOM 1178 C C . TRP A 1 149 ? -17.747 -2.008 -52.339 1.00 51.22 149 TRP A C 1
ATOM 1180 O O . TRP A 1 149 ? -18.811 -2.607 -52.482 1.00 51.22 149 TRP A O 1
ATOM 1190 N N . GLY A 1 150 ? -16.981 -1.666 -53.371 1.00 38.81 150 GLY A N 1
ATOM 1191 C CA . GLY A 1 150 ? -17.192 -2.075 -54.749 1.00 38.81 150 GLY A CA 1
ATOM 1192 C C . GLY A 1 150 ? -16.191 -3.154 -55.129 1.00 38.81 150 GLY A C 1
ATOM 1193 O O . GLY A 1 150 ? -15.073 -2.838 -55.507 1.00 38.81 150 GLY A O 1
ATOM 1194 N N . SER A 1 151 ? -16.633 -4.409 -55.037 1.00 44.94 151 SER A N 1
ATOM 1195 C CA . SER A 1 151 ? -16.076 -5.606 -55.682 1.00 44.94 151 SER A CA 1
ATOM 1196 C C . SER A 1 151 ? -14.559 -5.842 -55.554 1.00 44.94 151 SER A C 1
ATOM 1198 O O . SER A 1 151 ? -13.748 -5.314 -56.316 1.00 44.94 151 SER A O 1
ATOM 1200 N N . LEU A 1 152 ? -14.191 -6.775 -54.666 1.00 46.75 152 LEU A N 1
ATOM 1201 C CA . LEU A 1 152 ? -12.845 -7.362 -54.534 1.00 46.75 152 LEU A CA 1
ATOM 1202 C C . LEU A 1 152 ? -12.278 -7.927 -55.855 1.00 46.75 152 LEU A C 1
ATOM 1204 O O . LEU A 1 152 ? -11.081 -8.177 -55.952 1.00 46.75 152 LEU A O 1
ATOM 1208 N N . SER A 1 153 ? -13.106 -8.087 -56.890 1.00 49.34 153 SER A N 1
ATOM 1209 C CA . SER A 1 153 ? -12.688 -8.532 -58.221 1.00 49.34 153 SER A CA 1
ATOM 1210 C C . SER A 1 153 ? -11.791 -7.530 -58.957 1.00 49.34 153 SER A C 1
ATOM 1212 O O . SER A 1 153 ? -10.995 -7.946 -59.792 1.00 49.34 153 SER A O 1
ATOM 1214 N N . ASN A 1 154 ? -11.875 -6.229 -58.654 1.00 44.38 154 ASN A N 1
ATOM 1215 C CA . ASN A 1 154 ? -11.060 -5.225 -59.351 1.00 44.38 154 ASN A CA 1
ATOM 1216 C C . ASN A 1 154 ? -9.643 -5.106 -58.764 1.00 44.38 154 ASN A C 1
ATOM 1218 O O . ASN A 1 154 ? -8.690 -4.922 -59.511 1.00 44.38 154 ASN A O 1
ATOM 1222 N N . VAL A 1 155 ? -9.489 -5.301 -57.449 1.00 48.25 155 VAL A N 1
ATOM 1223 C CA . VAL A 1 155 ? -8.181 -5.229 -56.768 1.00 48.25 155 VAL A CA 1
ATOM 1224 C C . VAL A 1 155 ? -7.286 -6.409 -57.150 1.00 48.25 155 VAL A C 1
ATOM 12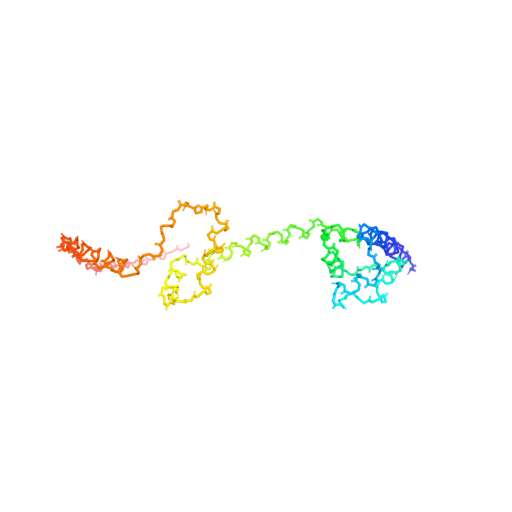26 O O . VAL A 1 155 ? -6.085 -6.239 -57.324 1.00 48.25 155 VAL A O 1
ATOM 1229 N N . VAL A 1 156 ? -7.863 -7.599 -57.342 1.00 53.81 156 VAL A N 1
ATOM 1230 C CA . VAL A 1 156 ? -7.106 -8.772 -57.810 1.00 53.81 156 VAL A CA 1
ATOM 1231 C C . VAL A 1 156 ? -6.593 -8.563 -59.240 1.00 53.81 156 VAL A C 1
ATOM 1233 O O . VAL A 1 156 ? -5.444 -8.895 -59.521 1.00 53.81 156 VAL A O 1
ATOM 1236 N N . ARG A 1 157 ? -7.385 -7.924 -60.112 1.00 51.47 157 ARG A N 1
ATOM 1237 C CA . ARG A 1 157 ? -6.971 -7.625 -61.491 1.00 51.47 157 ARG A CA 1
ATOM 1238 C C . ARG A 1 157 ? -5.843 -6.589 -61.555 1.00 51.47 157 ARG A C 1
ATOM 1240 O O . ARG A 1 157 ? -4.890 -6.777 -62.300 1.00 51.47 157 ARG A O 1
ATOM 1247 N N . ASP A 1 158 ? -5.895 -5.552 -60.717 1.00 50.75 158 ASP A N 1
ATOM 1248 C CA . ASP A 1 158 ? -4.831 -4.537 -60.654 1.00 50.75 158 ASP A CA 1
ATOM 1249 C C . ASP A 1 158 ? -3.499 -5.107 -60.116 1.00 50.75 158 ASP A C 1
ATOM 1251 O O . ASP A 1 158 ? -2.420 -4.631 -60.482 1.00 50.75 158 ASP A O 1
ATOM 1255 N N . ILE A 1 159 ? -3.554 -6.150 -59.275 1.00 53.09 159 ILE A N 1
ATOM 1256 C CA . ILE A 1 159 ? -2.370 -6.858 -58.763 1.00 53.09 159 ILE A CA 1
ATOM 1257 C C . ILE A 1 159 ? -1.764 -7.783 -59.833 1.00 53.09 159 ILE A C 1
ATOM 1259 O O . ILE A 1 159 ? -0.537 -7.865 -59.943 1.00 53.09 159 ILE A O 1
ATOM 1263 N N . GLU A 1 160 ? -2.585 -8.438 -60.658 1.00 54.25 160 GLU A N 1
ATOM 1264 C CA . GLU A 1 160 ? -2.102 -9.250 -61.785 1.00 54.25 160 GLU A CA 1
ATOM 1265 C C . GLU A 1 160 ? -1.480 -8.380 -62.897 1.00 54.25 160 GLU A C 1
ATOM 1267 O O . GLU A 1 160 ? -0.370 -8.679 -63.346 1.00 54.25 160 GLU A O 1
ATOM 1272 N N . ASP A 1 161 ? -2.072 -7.223 -63.219 1.00 51.41 161 ASP A N 1
ATOM 1273 C CA . ASP A 1 161 ? -1.524 -6.264 -64.198 1.00 51.41 161 ASP A CA 1
ATOM 1274 C C . ASP A 1 161 ? -0.211 -5.592 -63.731 1.00 51.41 161 ASP A C 1
ATOM 1276 O O . ASP A 1 161 ? 0.588 -5.099 -64.539 1.00 51.41 161 ASP A O 1
ATOM 1280 N N . ALA A 1 162 ? 0.035 -5.523 -62.417 1.00 52.62 162 ALA A N 1
ATOM 1281 C CA . ALA A 1 162 ? 1.303 -5.052 -61.852 1.00 52.62 162 ALA A CA 1
ATOM 1282 C C . ALA A 1 162 ? 2.398 -6.135 -61.897 1.00 52.62 162 ALA A C 1
ATOM 1284 O O . ALA A 1 162 ? 3.583 -5.817 -62.032 1.00 52.62 162 ALA A O 1
ATOM 1285 N N . ARG A 1 163 ? 2.007 -7.414 -61.836 1.00 50.50 163 ARG A N 1
ATOM 1286 C CA . ARG A 1 163 ? 2.917 -8.561 -61.930 1.00 50.50 163 ARG A CA 1
ATOM 1287 C C . ARG A 1 163 ? 3.429 -8.774 -63.356 1.00 50.50 163 ARG A C 1
ATOM 1289 O O . ARG A 1 163 ? 4.613 -9.068 -63.514 1.00 50.50 163 ARG A O 1
ATOM 1296 N N . GLU A 1 164 ? 2.601 -8.561 -64.381 1.00 52.09 164 GLU A N 1
ATOM 1297 C CA . GLU A 1 164 ? 3.059 -8.610 -65.780 1.00 52.09 164 GLU A CA 1
ATOM 1298 C C . GLU A 1 164 ? 4.042 -7.475 -66.108 1.00 52.09 164 GLU A C 1
ATOM 1300 O O . GLU A 1 164 ? 5.096 -7.723 -66.694 1.00 52.09 164 GLU A O 1
ATOM 1305 N N . ARG A 1 165 ? 3.798 -6.248 -65.624 1.00 52.69 165 ARG A N 1
ATOM 1306 C CA . ARG A 1 165 ? 4.716 -5.109 -65.836 1.00 52.69 165 ARG A CA 1
ATOM 1307 C C . ARG A 1 165 ? 6.043 -5.222 -65.076 1.00 52.69 165 ARG A C 1
ATOM 1309 O O . ARG A 1 165 ? 7.046 -4.662 -65.513 1.00 52.69 165 ARG A O 1
ATOM 1316 N N . GLY A 1 166 ? 6.074 -5.954 -63.961 1.00 45.72 166 GLY A N 1
ATOM 1317 C CA . GLY A 1 166 ? 7.299 -6.226 -63.199 1.00 45.72 166 GLY A CA 1
ATOM 1318 C C . GLY A 1 166 ? 8.197 -7.313 -63.805 1.00 45.72 166 GLY A C 1
ATOM 1319 O O . GLY A 1 166 ? 9.377 -7.375 -63.468 1.00 45.72 166 GLY A O 1
ATOM 1320 N N . SER A 1 167 ? 7.670 -8.150 -64.707 1.00 46.12 167 SER A N 1
ATOM 1321 C CA . SER A 1 167 ? 8.412 -9.257 -65.328 1.00 46.12 167 SER A CA 1
ATOM 1322 C C . SER A 1 167 ? 9.268 -8.835 -66.531 1.00 46.12 167 SER A C 1
ATOM 1324 O O . SER A 1 167 ? 10.178 -9.571 -66.909 1.00 46.12 167 SER A O 1
ATOM 1326 N N . GLU A 1 168 ? 9.018 -7.672 -67.140 1.00 47.25 168 GLU A N 1
ATOM 1327 C CA . GLU A 1 168 ? 9.804 -7.194 -68.292 1.00 47.25 168 GLU A CA 1
ATOM 1328 C C . GLU A 1 168 ? 11.052 -6.382 -67.892 1.00 47.25 168 GLU A C 1
ATOM 1330 O O . GLU A 1 168 ? 11.957 -6.187 -68.705 1.00 47.25 168 GLU A O 1
ATOM 1335 N N . ALA A 1 169 ? 11.153 -5.938 -66.633 1.00 47.00 169 ALA A N 1
ATOM 1336 C CA . ALA A 1 169 ? 12.232 -5.055 -66.178 1.00 47.00 169 ALA A CA 1
ATOM 1337 C C . ALA A 1 169 ? 13.526 -5.784 -65.751 1.00 47.00 169 ALA A C 1
ATOM 1339 O O . ALA A 1 169 ? 14.567 -5.142 -65.605 1.00 47.00 169 ALA A O 1
ATOM 1340 N N . THR A 1 170 ? 13.507 -7.109 -65.576 1.00 46.53 170 THR A N 1
ATOM 1341 C CA . THR A 1 170 ? 14.603 -7.863 -64.930 1.00 46.53 170 THR A CA 1
ATOM 1342 C C . THR A 1 170 ? 15.505 -8.668 -65.873 1.00 46.53 170 THR A C 1
ATOM 1344 O O . THR A 1 170 ? 16.397 -9.369 -65.402 1.00 46.53 170 THR A O 1
ATOM 1347 N N . THR A 1 171 ? 15.368 -8.529 -67.197 1.00 47.78 171 THR A N 1
ATOM 1348 C CA . THR A 1 171 ? 16.138 -9.331 -68.182 1.00 47.78 171 THR A CA 1
ATOM 1349 C C . THR A 1 171 ? 17.260 -8.556 -68.893 1.00 47.78 171 THR A C 1
ATOM 1351 O O . THR A 1 171 ? 17.618 -8.891 -70.020 1.00 47.78 171 THR A O 1
ATOM 1354 N N . LYS A 1 172 ? 17.836 -7.497 -68.297 1.00 50.28 172 LYS A N 1
ATOM 1355 C CA . LYS A 1 172 ? 18.909 -6.711 -68.963 1.00 50.28 172 LYS A CA 1
ATOM 1356 C C . LYS A 1 172 ? 20.231 -6.515 -68.216 1.00 50.28 172 LYS A C 1
ATOM 1358 O O . LYS A 1 172 ? 21.131 -5.910 -68.786 1.00 50.28 172 LYS A O 1
ATOM 1363 N N . HIS A 1 173 ? 20.432 -7.082 -67.028 1.00 43.44 173 HIS A N 1
ATOM 1364 C CA . HIS A 1 173 ? 21.733 -6.989 -66.348 1.00 43.44 173 HIS A CA 1
ATOM 1365 C C . HIS A 1 173 ? 22.218 -8.339 -65.814 1.00 43.44 173 HIS A C 1
ATOM 1367 O O . HIS A 1 173 ? 22.347 -8.547 -64.615 1.00 43.44 173 HIS A O 1
ATOM 1373 N N . ALA A 1 174 ? 22.523 -9.255 -66.734 1.00 45.00 174 ALA A N 1
ATOM 1374 C CA . ALA A 1 174 ? 23.311 -10.452 -66.457 1.00 45.00 174 ALA A CA 1
ATOM 1375 C C . ALA A 1 174 ? 24.497 -10.509 -67.432 1.00 45.00 174 ALA A C 1
ATOM 1377 O O . ALA A 1 174 ? 24.443 -11.182 -68.454 1.00 45.00 174 ALA A O 1
ATOM 1378 N N . ALA A 1 175 ? 25.547 -9.743 -67.133 1.00 51.75 175 ALA A N 1
ATOM 1379 C CA . ALA A 1 175 ? 26.885 -9.927 -67.694 1.00 51.75 175 ALA A CA 1
ATOM 1380 C C . ALA A 1 175 ? 27.897 -9.173 -66.821 1.00 51.75 175 ALA A C 1
ATOM 1382 O O . ALA A 1 175 ? 28.243 -8.029 -67.102 1.00 51.75 175 ALA A O 1
ATOM 1383 N N . ASN A 1 176 ? 28.345 -9.793 -65.729 1.00 45.38 176 ASN A N 1
ATOM 1384 C CA . ASN A 1 176 ? 29.660 -9.479 -65.180 1.00 45.38 176 ASN A CA 1
ATOM 1385 C C . ASN A 1 176 ? 30.193 -10.712 -64.438 1.00 45.38 176 ASN A C 1
ATOM 1387 O O . ASN A 1 176 ? 29.698 -11.076 -63.374 1.00 45.38 176 ASN A O 1
ATOM 1391 N N . GLU A 1 177 ? 31.143 -11.398 -65.070 1.00 45.91 177 GLU A N 1
ATOM 1392 C CA . GLU A 1 177 ? 31.812 -12.593 -64.554 1.00 45.91 177 GLU A CA 1
ATOM 1393 C C . GLU A 1 177 ? 32.712 -12.251 -63.352 1.00 45.91 177 GLU A C 1
ATOM 1395 O O . GLU A 1 177 ? 33.482 -11.287 -63.419 1.00 45.91 177 GLU A O 1
ATOM 1400 N N . PRO A 1 178 ? 32.713 -13.049 -62.271 1.00 49.75 178 PRO A N 1
ATOM 1401 C CA . PRO A 1 178 ? 33.752 -12.963 -61.256 1.00 49.75 178 PRO A CA 1
ATOM 1402 C C . PRO A 1 178 ? 35.010 -13.725 -61.702 1.00 49.75 178 PRO A C 1
ATOM 1404 O O . PRO A 1 178 ? 34.983 -14.928 -61.964 1.00 49.75 178 PRO A O 1
ATOM 1407 N N . ARG A 1 179 ? 36.139 -13.008 -61.760 1.00 43.44 179 ARG A N 1
ATOM 1408 C CA . ARG A 1 179 ? 37.474 -13.577 -61.982 1.00 43.44 179 ARG A CA 1
ATOM 1409 C C . ARG A 1 179 ? 37.886 -14.461 -60.803 1.00 43.44 179 ARG A C 1
ATOM 1411 O O . ARG A 1 179 ? 37.889 -14.024 -59.657 1.00 43.44 179 ARG A O 1
ATOM 1418 N N . ASN A 1 180 ? 38.273 -15.685 -61.138 1.00 43.16 180 ASN A N 1
ATOM 1419 C CA . ASN A 1 180 ? 38.864 -16.686 -60.262 1.00 43.16 180 ASN A CA 1
ATOM 1420 C C . ASN A 1 180 ? 40.292 -16.251 -59.874 1.00 43.16 180 ASN A C 1
ATOM 1422 O O . ASN A 1 180 ? 41.108 -16.003 -60.763 1.00 43.16 180 ASN A O 1
ATOM 1426 N N . ILE A 1 181 ? 40.591 -16.130 -58.577 1.00 48.22 181 ILE A N 1
ATOM 1427 C CA . ILE A 1 181 ? 41.945 -15.857 -58.072 1.00 48.22 181 ILE A CA 1
ATOM 1428 C C . ILE A 1 181 ? 42.386 -17.073 -57.257 1.00 48.22 181 ILE A C 1
ATOM 1430 O O . ILE A 1 181 ? 41.827 -17.372 -56.205 1.00 48.22 181 ILE A O 1
ATOM 1434 N N . THR A 1 182 ? 43.369 -17.786 -57.794 1.00 53.47 182 THR A N 1
ATOM 1435 C CA . THR A 1 182 ? 44.022 -18.962 -57.214 1.00 53.47 182 THR A CA 1
ATOM 1436 C C . THR A 1 182 ? 44.917 -18.550 -56.034 1.00 53.47 182 THR A C 1
ATOM 1438 O O . THR A 1 182 ? 45.720 -17.631 -56.210 1.00 53.47 182 THR A O 1
ATOM 1441 N N . PRO A 1 183 ? 44.856 -19.206 -54.860 1.00 50.81 183 PRO A N 1
ATOM 1442 C CA . PRO A 1 183 ? 45.827 -18.984 -53.790 1.00 50.81 183 PRO A CA 1
ATOM 1443 C C . PRO A 1 183 ? 47.108 -19.772 -54.090 1.00 50.81 183 PRO A C 1
ATOM 1445 O O . PRO A 1 183 ? 47.097 -21.002 -54.087 1.00 50.81 183 PRO A O 1
ATOM 1448 N N . GLY A 1 184 ? 48.183 -19.047 -54.398 1.00 50.25 184 GLY A N 1
ATOM 1449 C CA . GLY A 1 184 ? 49.539 -19.574 -54.530 1.00 50.25 184 GLY A CA 1
ATOM 1450 C C . GLY A 1 184 ? 50.288 -19.549 -53.199 1.00 50.25 184 GLY A C 1
ATOM 1451 O O . GLY A 1 184 ? 50.083 -18.655 -52.377 1.00 50.25 184 GLY A O 1
ATOM 1452 N N . GLU A 1 185 ? 51.133 -20.563 -53.039 1.00 52.91 185 GLU A N 1
ATOM 1453 C CA . GLU A 1 185 ? 52.136 -20.796 -52.000 1.00 52.91 185 GLU A CA 1
ATOM 1454 C C . GLU A 1 185 ? 52.851 -19.533 -51.509 1.00 52.91 185 GLU A C 1
ATOM 1456 O O . GLU A 1 185 ? 53.323 -18.724 -52.309 1.00 52.91 185 GLU A O 1
ATOM 1461 N N . ILE A 1 186 ? 53.033 -19.432 -50.190 1.00 58.91 186 ILE A N 1
ATOM 1462 C CA . ILE A 1 186 ? 54.163 -18.702 -49.614 1.00 58.91 186 ILE A CA 1
ATOM 1463 C C . ILE A 1 186 ? 54.720 -19.552 -48.467 1.00 58.91 186 ILE A C 1
ATOM 1465 O O . ILE A 1 186 ? 54.208 -19.527 -47.348 1.00 58.91 186 ILE A O 1
ATOM 1469 N N . ASP A 1 187 ? 55.751 -20.330 -48.797 1.00 51.53 187 ASP A N 1
ATOM 1470 C CA . ASP A 1 187 ? 56.748 -20.837 -47.856 1.00 51.53 187 ASP A CA 1
ATOM 1471 C C . ASP A 1 187 ? 57.476 -19.658 -47.196 1.00 51.53 187 ASP A C 1
ATOM 1473 O O . ASP A 1 187 ? 57.775 -18.650 -47.842 1.00 51.53 187 ASP A O 1
ATOM 1477 N N . GLY A 1 188 ? 57.779 -19.781 -45.907 1.00 55.72 188 GLY A N 1
ATOM 1478 C CA . GLY A 1 188 ? 58.396 -18.705 -45.135 1.00 55.72 188 GLY A CA 1
ATOM 1479 C C . GLY A 1 188 ? 58.923 -19.174 -43.791 1.00 55.72 188 GLY A C 1
ATOM 1480 O O . GLY A 1 188 ? 58.514 -18.680 -42.747 1.00 55.72 188 GLY A O 1
ATOM 1481 N N . ASP A 1 189 ? 59.797 -20.168 -43.861 1.00 55.91 189 ASP A N 1
ATOM 1482 C CA . ASP A 1 189 ? 60.716 -20.636 -42.832 1.00 55.91 189 ASP A CA 1
ATOM 1483 C C . ASP A 1 189 ? 61.572 -19.471 -42.290 1.00 55.91 189 ASP A C 1
ATOM 1485 O O . ASP A 1 189 ? 62.308 -18.853 -43.059 1.00 55.91 189 ASP A O 1
ATOM 1489 N N . GLN A 1 190 ? 61.503 -19.155 -40.988 1.00 57.28 190 GLN A N 1
ATOM 1490 C CA . GLN A 1 190 ? 62.658 -18.570 -40.298 1.00 57.28 190 GLN A CA 1
ATOM 1491 C C . GLN A 1 190 ? 62.605 -18.735 -38.777 1.00 57.28 190 GLN A C 1
ATOM 1493 O O . GLN A 1 190 ? 61.866 -18.066 -38.054 1.00 57.28 190 GLN A O 1
ATOM 1498 N N . ALA A 1 191 ? 63.459 -19.649 -38.323 1.00 55.75 191 ALA A N 1
ATOM 1499 C CA . ALA A 1 191 ? 63.977 -19.754 -36.973 1.00 55.75 191 ALA A CA 1
ATOM 1500 C C . ALA A 1 191 ? 64.758 -18.492 -36.558 1.00 55.75 191 ALA A C 1
ATOM 1502 O O . ALA A 1 191 ? 65.380 -17.825 -37.388 1.00 55.75 191 ALA A O 1
ATOM 1503 N N . GLY A 1 192 ? 64.777 -18.225 -35.254 1.00 52.75 192 GLY A N 1
ATOM 1504 C CA . GLY A 1 192 ? 65.625 -17.214 -34.634 1.00 52.75 192 GLY A CA 1
ATOM 1505 C C . GLY A 1 192 ? 65.579 -17.324 -33.114 1.00 52.75 192 GLY A C 1
ATOM 1506 O O . GLY A 1 192 ? 64.731 -16.700 -32.482 1.00 52.75 192 GLY A O 1
ATOM 1507 N N . ASP A 1 193 ? 66.477 -18.150 -32.572 1.00 63.34 193 ASP A N 1
ATOM 1508 C CA . ASP A 1 193 ? 67.035 -18.039 -31.218 1.00 63.34 193 ASP A CA 1
ATOM 1509 C C . ASP A 1 193 ? 67.522 -16.601 -30.946 1.00 63.34 193 ASP A C 1
ATOM 1511 O O . ASP A 1 193 ? 68.006 -15.940 -31.865 1.00 63.34 193 ASP A O 1
ATOM 1515 N N . ASP A 1 194 ? 67.401 -16.117 -29.705 1.00 56.12 194 ASP A N 1
ATOM 1516 C CA . ASP A 1 194 ? 68.534 -15.919 -28.775 1.00 56.12 194 ASP A CA 1
ATOM 1517 C C . ASP A 1 194 ? 68.212 -14.923 -27.631 1.00 56.12 194 ASP A C 1
ATOM 1519 O O . ASP A 1 194 ? 67.739 -13.812 -27.871 1.00 56.12 194 ASP A O 1
ATOM 1523 N N . VAL A 1 195 ? 68.587 -15.360 -26.414 1.00 56.75 195 VAL A N 1
ATOM 1524 C CA . VAL A 1 195 ? 68.938 -14.642 -25.155 1.00 56.75 195 VAL A CA 1
ATOM 1525 C C . VAL A 1 195 ? 67.873 -13.851 -24.383 1.00 56.75 195 VAL A C 1
ATOM 1527 O O . VAL A 1 195 ? 67.522 -12.714 -24.762 1.00 56.75 195 VAL A O 1
#

Organism: NCBI:txid1162970

Foldseek 3Di:
DPPPPVVVVVVFLVLLVLQLVLLVVLCVVVVHDLVLLCVLLVNPDPSVNSVCSNVSNGQDDLVVLVSSCVSSVHDSLSSCVSSVHHSVPPVVVVVVVVVVVVVVVVVPDDVVVVVVVCVVCVPPPVVVVVVVVVVVVVVDDDDPDDDPDDDPVVVVVVVVVVVVVVVVPPPPDDDDDDDDDDDDDDDDDDDDDDD

InterPro domains:
  IPR001387 Cro/C1-type, helix-turn-helix domain [cd00093] (20-75)
  IPR010982 Lambda repressor-like, DNA-binding domain superfamily [G3DSA:1.10.260.40] (16-80)